Protein AF-A0A7S1G380-F1 (afdb_monomer)

Radius of gyration: 28.25 Å; Cα contacts (8 Å, |Δi|>4): 128; chains: 1; bounding box: 62×79×68 Å

Mean predicted aligned error: 15.54 Å

Solvent-accessible surface area (backbone atoms only — not comparable to full-atom values): 14875 Å² total; per-residue (Å²): 129,72,79,66,62,80,79,53,88,76,78,79,84,74,85,84,77,91,73,95,75,65,84,70,55,58,59,52,52,50,50,53,51,50,52,48,50,52,49,52,51,52,50,54,50,50,52,49,50,54,49,50,53,48,51,54,49,58,62,49,59,55,96,69,28,88,84,33,71,69,54,34,54,53,46,51,50,50,51,54,48,52,53,54,48,32,39,75,70,48,36,22,42,98,88,68,46,60,29,76,62,32,49,58,36,50,71,74,42,83,86,49,76,43,37,61,53,51,37,50,38,61,75,69,41,48,60,59,48,48,48,58,72,39,34,79,84,68,47,91,53,71,90,69,66,41,74,70,51,53,51,51,35,49,50,53,32,52,50,46,52,47,38,39,50,60,72,55,48,91,72,77,84,68,56,70,72,58,46,55,33,45,77,67,72,64,59,89,61,100,64,87,83,84,57,75,76,65,37,36,72,68,50,49,49,52,50,54,50,51,52,51,50,53,52,52,51,50,52,52,48,53,40,54,50,47,51,61,51,43,61,77,55,53,92,51,84,52,69,66,45,57,53,42,54,55,53,49,72,76,72,111

InterPro domains:
  IPR052431 SKI2 subfamily ATP-dependent RNA helicases [PTHR44533] (43-226)
  IPR059032 DDX60-like, winged helix domain [PF26076] (48-105)

pLDDT: mean 72.54, std 17.01, range [26.88, 92.69]

Foldseek 3Di:
DVVVPVPDPDDDDDDDDDDDDDDVVVVVVVVVVVVVVVVVVVVVVVVVVVVVVVVLVVLCPDPPNVVPVVVSVVSVLVVVLVVVLCCVLQCAPPVGDGDDVNVVLCVVDVPFPLSSLVSLCVVVCVLVVLDVVLDLVVPPDVVPPDPVSNVVSVVSSVQLVVLQVQVRPPDDDDDPVQVVCVVVVNRPDPDDDRDPVSNDPVSSVSSVVSVVVSVLSSLLSVLVVCLVVLVVVPVPNDPSNVVSVVVVVVSD

Secondary structure (DSSP, 8-state):
--TTTTTS--------------TTHHHHHHHHHHHHHHHHHHHHHHHHHHHHHHHHHHHH-STTGGG-HHHHHHHHHHHHHHHHHHHHTTSB-TTSPBPHHHHHHHHH-TT-THHHHHHHHHHHTHHHHHHHHTSGGG-S-GGG--HHHHHHHHHHHHHHHHHHHHHHSS--PPPHHHHHHHHTT---SS-----GGGG-HHHHHHHHHHHHHHHHHHHHHHHHHHHHHHHHTTTS--HHHHHHHHHHHHH-

Sequence (252 aa):
RLALRYAYGVSEEVEEKEADFSGTTAAAISNTAAQARERAAKEAAADREAVLAGAQRLLRLPFLVVQQPAAAEQQALHFRFSMEYLVRTGMLARDGSACDPAGLVAHLCYTESAVFALAALLRSGVLEDIVKTHSEDQVADKSKLTKQVKERITAARDQALLSVFCNLFERLPLHPRQAAQARRGQFRTSKVVLTADEMGVSALRELQRHNSRAVALFSRYLLAYVLAHSGEAAEGESEGARNARALLAQHS

Structure (mmCIF, N/CA/C/O backbone):
data_AF-A0A7S1G380-F1
#
_entry.id   AF-A0A7S1G380-F1
#
loop_
_atom_site.group_PDB
_atom_site.id
_atom_site.type_symbol
_atom_site.label_atom_id
_atom_site.label_alt_id
_atom_site.label_comp_id
_atom_site.label_asym_id
_atom_site.label_entity_id
_atom_site.label_seq_id
_atom_site.pdbx_PDB_ins_code
_atom_site.Cartn_x
_atom_site.Cartn_y
_atom_site.Cartn_z
_atom_site.occupancy
_atom_site.B_iso_or_equiv
_atom_site.auth_seq_id
_atom_site.auth_comp_id
_atom_site.auth_asym_id
_atom_site.auth_atom_id
_atom_site.pdbx_PDB_model_num
ATOM 1 N N . ARG A 1 1 ? 15.583 30.438 -4.316 1.00 32.31 1 ARG A N 1
ATOM 2 C CA . ARG A 1 1 ? 14.546 31.447 -4.658 1.00 32.31 1 ARG A CA 1
ATOM 3 C C . ARG A 1 1 ? 14.037 31.369 -6.109 1.00 32.31 1 ARG A C 1
ATOM 5 O O . ARG A 1 1 ? 12.970 31.909 -6.342 1.00 32.31 1 ARG A O 1
ATOM 12 N N . LEU A 1 2 ? 14.692 30.660 -7.046 1.00 29.64 2 LEU A N 1
ATOM 13 C CA . LEU A 1 2 ? 14.131 30.413 -8.392 1.00 29.64 2 LEU A CA 1
ATOM 14 C C . LEU A 1 2 ? 13.172 29.205 -8.477 1.00 29.64 2 LEU A C 1
ATOM 16 O O . LEU A 1 2 ? 12.229 29.242 -9.253 1.00 29.64 2 LEU A O 1
ATOM 20 N N . ALA A 1 3 ? 13.354 28.173 -7.646 1.00 26.88 3 ALA A N 1
ATOM 21 C CA . ALA A 1 3 ? 12.549 26.944 -7.723 1.00 26.88 3 ALA A CA 1
ATOM 22 C C . ALA A 1 3 ? 11.078 27.100 -7.273 1.00 26.88 3 ALA A C 1
ATOM 24 O O . ALA A 1 3 ? 10.238 26.292 -7.645 1.00 26.88 3 ALA A O 1
ATOM 25 N N . LEU A 1 4 ? 10.746 28.149 -6.510 1.00 28.95 4 LEU A N 1
ATOM 26 C CA . LEU A 1 4 ? 9.375 28.398 -6.035 1.00 28.95 4 LEU A CA 1
ATOM 27 C C . LEU A 1 4 ? 8.495 29.150 -7.049 1.00 28.95 4 LEU A C 1
ATOM 29 O O . LEU A 1 4 ? 7.280 29.145 -6.894 1.00 28.95 4 LEU A O 1
ATOM 33 N N . ARG A 1 5 ? 9.073 29.761 -8.097 1.00 32.00 5 ARG A N 1
ATOM 34 C CA . ARG A 1 5 ? 8.306 30.500 -9.121 1.00 32.00 5 ARG A CA 1
ATOM 35 C C . ARG A 1 5 ? 7.598 29.600 -10.136 1.00 32.00 5 ARG A C 1
ATOM 37 O O . ARG A 1 5 ? 6.653 30.050 -10.763 1.00 32.00 5 ARG A O 1
ATOM 44 N N . TYR A 1 6 ? 8.036 28.352 -10.292 1.00 34.50 6 TYR A N 1
ATOM 45 C CA . TYR A 1 6 ? 7.474 27.435 -11.290 1.00 34.50 6 TYR A CA 1
ATOM 46 C C . TYR A 1 6 ? 6.287 26.607 -10.771 1.00 34.50 6 TYR A C 1
ATOM 48 O O . TYR A 1 6 ? 5.524 26.079 -11.571 1.00 34.50 6 TYR A O 1
ATOM 56 N N . ALA A 1 7 ? 6.124 26.486 -9.448 1.00 32.91 7 ALA A N 1
ATOM 57 C CA . ALA A 1 7 ? 5.138 25.586 -8.842 1.00 32.91 7 ALA A CA 1
ATOM 58 C C . ALA A 1 7 ? 3.767 26.235 -8.577 1.00 32.91 7 ALA A C 1
ATOM 60 O O . ALA A 1 7 ? 2.771 25.529 -8.473 1.00 32.91 7 ALA A O 1
ATOM 61 N N . TYR A 1 8 ? 3.701 27.564 -8.484 1.00 31.59 8 TYR A N 1
ATOM 62 C CA . TYR A 1 8 ? 2.458 28.295 -8.249 1.00 31.59 8 TYR A CA 1
ATOM 63 C C . TYR A 1 8 ? 2.367 29.418 -9.275 1.00 31.59 8 TYR A C 1
ATOM 65 O O . TYR A 1 8 ? 3.089 30.407 -9.169 1.00 31.59 8 TYR A O 1
ATOM 73 N N . GLY A 1 9 ? 1.519 29.234 -10.290 1.00 38.19 9 GLY A N 1
ATOM 74 C CA . GLY A 1 9 ? 1.245 30.217 -11.338 1.00 38.19 9 GLY A CA 1
ATOM 75 C C . GLY A 1 9 ? 0.580 31.473 -10.778 1.00 38.19 9 GLY A C 1
ATOM 76 O O . GLY A 1 9 ? -0.624 31.661 -10.922 1.00 38.19 9 GLY A O 1
ATOM 77 N N . VAL A 1 10 ? 1.365 32.326 -10.126 1.00 31.52 10 VAL A N 1
ATOM 78 C CA . VAL A 1 10 ? 0.941 33.659 -9.705 1.00 31.52 10 VAL A CA 1
ATOM 79 C C . VAL A 1 10 ? 0.970 34.541 -10.945 1.00 31.52 10 VAL A C 1
ATOM 81 O O . VAL A 1 10 ? 2.030 34.925 -11.435 1.00 31.52 10 VAL A O 1
ATOM 84 N N . SER A 1 11 ? -0.220 34.789 -11.478 1.00 36.59 11 SER A N 1
ATOM 85 C CA . SER A 1 11 ? -0.462 35.814 -12.485 1.00 36.59 11 SER A CA 1
ATOM 86 C C . SER A 1 11 ? -0.430 37.157 -11.758 1.00 36.59 11 SER A C 1
ATOM 88 O O . SER A 1 11 ? -1.301 37.412 -10.931 1.00 36.59 11 SER A O 1
ATOM 90 N N . GLU A 1 12 ? 0.595 37.978 -11.986 1.00 34.44 12 GLU A N 1
ATOM 91 C CA . GLU A 1 12 ? 0.532 39.388 -11.593 1.00 34.44 12 GLU A CA 1
ATOM 92 C C . GLU A 1 12 ? -0.470 40.082 -12.521 1.00 34.44 12 GLU A C 1
ATOM 94 O O . GLU A 1 12 ? -0.304 40.091 -13.742 1.00 34.44 12 GLU A O 1
ATOM 99 N N . GLU A 1 13 ? -1.538 40.609 -11.924 1.00 35.25 13 GLU A N 1
ATOM 100 C CA . GLU A 1 13 ? -2.473 41.530 -12.558 1.00 35.25 13 GLU A CA 1
ATOM 101 C C . GLU A 1 13 ? -1.694 42.762 -13.035 1.00 35.25 13 GLU A C 1
ATOM 103 O O . GLU A 1 13 ? -1.114 43.502 -12.239 1.00 35.25 13 GLU A O 1
ATOM 108 N N . VAL A 1 14 ? -1.647 42.961 -14.351 1.00 33.41 14 VAL A N 1
ATOM 109 C CA . VAL A 1 14 ? -1.117 44.181 -14.958 1.00 33.41 14 VAL A CA 1
ATOM 110 C C . VAL A 1 14 ? -2.282 45.153 -15.098 1.00 33.41 14 VAL A C 1
ATOM 112 O O . VAL A 1 14 ? -3.221 44.889 -15.843 1.00 33.41 14 VAL A O 1
ATOM 115 N N . GLU A 1 15 ? -2.209 46.261 -14.360 1.00 33.53 15 GLU A N 1
ATOM 116 C CA . GLU A 1 15 ? -3.081 47.432 -14.487 1.00 33.53 15 GLU A CA 1
ATOM 117 C C . GLU A 1 15 ? -3.187 47.877 -15.958 1.00 33.53 15 GLU A C 1
ATOM 119 O O . GLU A 1 15 ? -2.214 48.344 -16.560 1.00 33.53 15 GLU A O 1
ATOM 124 N N . GLU A 1 16 ? -4.384 47.756 -16.535 1.00 34.50 16 GLU A N 1
ATOM 125 C CA . GLU A 1 16 ? -4.731 48.360 -17.819 1.00 34.50 16 GLU A CA 1
ATOM 126 C C . GLU A 1 16 ? -4.860 49.880 -17.648 1.00 34.50 16 GLU A C 1
ATOM 128 O O . GLU A 1 16 ? -5.802 50.385 -17.039 1.00 34.50 16 GLU A O 1
ATOM 133 N N . LYS A 1 17 ? -3.915 50.630 -18.222 1.00 33.66 17 LYS A N 1
ATOM 134 C CA . LYS A 1 17 ? -4.160 52.018 -18.623 1.00 33.66 17 LYS A CA 1
ATOM 135 C C . LYS A 1 17 ? -4.525 52.034 -20.099 1.00 33.66 17 LYS A C 1
ATOM 137 O O . LYS A 1 17 ? -3.679 51.767 -20.951 1.00 33.66 17 LYS A O 1
ATOM 142 N N . GLU A 1 18 ? -5.787 52.360 -20.366 1.00 41.47 18 GLU A N 1
ATOM 143 C CA . GLU A 1 18 ? -6.311 52.662 -21.695 1.00 41.47 18 GLU A CA 1
ATOM 144 C C . GLU A 1 18 ? -5.481 53.769 -22.357 1.00 41.47 18 GLU A C 1
ATOM 146 O O . GLU A 1 18 ? -5.320 54.868 -21.820 1.00 41.47 18 GLU A O 1
ATOM 151 N N . ALA A 1 19 ? -4.959 53.473 -23.544 1.00 36.03 19 ALA A N 1
ATOM 152 C CA . ALA A 1 19 ? -4.467 54.470 -24.478 1.00 36.03 19 ALA A CA 1
ATOM 153 C C . ALA A 1 19 ? -4.981 54.111 -25.876 1.00 36.03 19 ALA A C 1
ATOM 155 O O . ALA A 1 19 ? -4.543 53.137 -26.491 1.00 36.03 19 ALA A O 1
ATOM 156 N N . ASP A 1 20 ? -5.930 54.918 -26.344 1.00 46.81 20 ASP A N 1
ATOM 157 C CA . ASP A 1 20 ? -6.480 54.931 -27.696 1.00 46.81 20 ASP A CA 1
ATOM 158 C C . ASP A 1 20 ? -5.371 54.991 -28.752 1.00 46.81 20 ASP A C 1
ATOM 160 O O . ASP A 1 20 ? -4.728 56.030 -28.881 1.00 46.81 20 ASP A O 1
ATOM 164 N N . PHE A 1 21 ? -5.162 53.942 -29.560 1.00 39.19 21 PHE A N 1
ATOM 165 C CA . PHE A 1 21 ? -4.399 54.076 -30.809 1.00 39.19 21 PHE A CA 1
ATOM 166 C C . PHE A 1 21 ? -4.812 53.076 -31.909 1.00 39.19 21 PHE A C 1
ATOM 168 O O . PHE A 1 21 ? -4.911 51.869 -31.708 1.00 39.19 21 PHE A O 1
ATOM 175 N N . SER A 1 22 ? -5.040 53.665 -33.086 1.00 44.38 22 SER A N 1
ATOM 176 C CA . SER A 1 22 ? -5.418 53.163 -34.417 1.00 44.38 22 SER A CA 1
ATOM 177 C C . SER A 1 22 ? -5.149 51.690 -34.797 1.00 44.38 22 SER A C 1
ATOM 179 O O . SER A 1 22 ? -4.080 51.126 -34.591 1.00 44.38 22 SER A O 1
ATOM 181 N N . GLY A 1 23 ? -6.112 51.093 -35.513 1.00 49.81 23 GLY A N 1
ATOM 182 C CA . GLY A 1 23 ? -6.195 49.669 -35.887 1.00 49.81 23 GLY A CA 1
ATOM 183 C C . GLY A 1 23 ? -5.082 49.0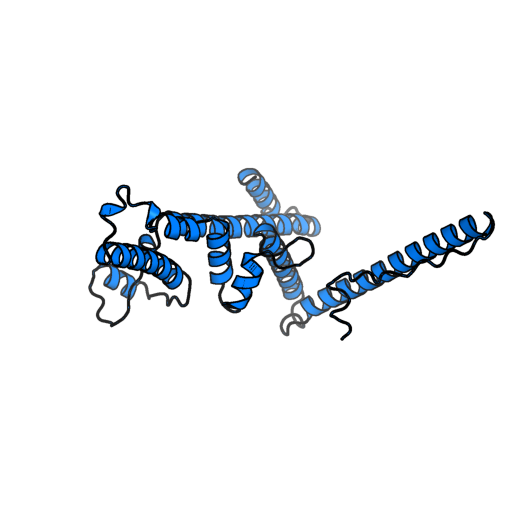49 -36.751 1.00 49.81 23 GLY A C 1
ATOM 184 O O . GLY A 1 23 ? -5.204 47.885 -37.125 1.00 49.81 23 GLY A O 1
ATOM 185 N N . THR A 1 24 ? -3.985 49.749 -37.046 1.00 48.91 24 THR A N 1
ATOM 186 C CA . THR A 1 24 ? -2.823 49.189 -37.767 1.00 48.91 24 THR A CA 1
ATOM 187 C C . THR A 1 24 ? -1.761 48.632 -36.807 1.00 48.91 24 THR A C 1
ATOM 189 O O . THR A 1 24 ? -1.030 47.706 -37.156 1.00 48.91 24 THR A O 1
ATOM 192 N N . THR A 1 25 ? -1.699 49.133 -35.568 1.00 50.72 25 THR A N 1
ATOM 193 C CA . THR A 1 25 ? -0.784 48.637 -34.521 1.00 50.72 25 THR A CA 1
ATOM 194 C C . THR A 1 25 ? -1.288 47.347 -33.877 1.00 50.72 25 THR A C 1
ATOM 196 O O . THR A 1 25 ? -0.477 46.494 -33.530 1.00 50.72 25 THR A O 1
ATOM 199 N N . ALA A 1 26 ? -2.605 47.134 -33.806 1.00 48.16 26 ALA A N 1
ATOM 200 C CA . ALA A 1 26 ? -3.202 45.922 -33.237 1.00 48.16 26 ALA A CA 1
ATOM 201 C C . ALA A 1 26 ? -2.797 44.634 -33.988 1.00 48.16 26 ALA A C 1
ATOM 203 O O . ALA A 1 26 ? -2.481 43.619 -33.365 1.00 48.16 26 ALA A O 1
ATOM 204 N N . ALA A 1 27 ? -2.732 44.674 -35.325 1.00 50.00 27 ALA A N 1
ATOM 205 C CA . ALA A 1 27 ? -2.312 43.530 -36.142 1.00 50.00 27 ALA A CA 1
ATOM 206 C C . ALA A 1 27 ? -0.803 43.244 -36.026 1.00 50.00 27 ALA A C 1
ATOM 208 O O . ALA A 1 27 ? -0.393 42.083 -35.979 1.00 50.00 27 ALA A O 1
ATOM 209 N N . ALA A 1 28 ? 0.020 44.294 -35.928 1.00 49.47 28 ALA A N 1
ATOM 210 C CA . ALA A 1 28 ? 1.454 44.160 -35.699 1.00 49.47 28 ALA A CA 1
ATOM 211 C C . ALA A 1 28 ? 1.734 43.577 -34.306 1.00 49.47 28 ALA A C 1
ATOM 213 O O . ALA A 1 28 ? 2.442 42.584 -34.209 1.00 49.47 28 ALA A O 1
ATOM 214 N N . ILE A 1 29 ? 1.102 44.108 -33.253 1.00 54.69 29 ILE A N 1
ATOM 215 C CA . ILE A 1 29 ? 1.226 43.622 -31.868 1.00 54.69 29 ILE A CA 1
ATOM 216 C C . ILE A 1 29 ? 0.754 42.164 -31.744 1.00 54.69 29 ILE A C 1
ATOM 218 O O . ILE A 1 29 ? 1.413 41.364 -31.082 1.00 54.69 29 ILE A O 1
ATOM 222 N N . SER A 1 30 ? -0.329 41.787 -32.433 1.00 58.03 30 SER A N 1
ATOM 223 C CA . SER A 1 30 ? -0.820 40.402 -32.485 1.00 58.03 30 SER A CA 1
ATOM 224 C C . SER A 1 30 ? 0.198 39.442 -33.120 1.00 58.03 30 SER A C 1
ATOM 226 O O . SER A 1 30 ? 0.471 38.372 -32.571 1.00 58.03 30 SER A O 1
ATOM 228 N N . ASN A 1 31 ? 0.842 39.846 -34.222 1.00 61.75 31 ASN A N 1
ATOM 229 C CA . ASN A 1 31 ? 1.882 39.045 -34.875 1.00 61.75 31 ASN A CA 1
ATOM 230 C C . ASN A 1 31 ? 3.157 38.929 -34.028 1.00 61.75 31 ASN A C 1
ATOM 232 O O . ASN A 1 31 ? 3.731 37.843 -33.932 1.00 61.75 31 ASN A O 1
ATOM 236 N N . THR A 1 32 ? 3.587 40.005 -33.364 1.00 63.66 32 THR A N 1
ATOM 237 C CA . THR A 1 32 ? 4.752 39.961 -32.467 1.00 63.66 32 THR A CA 1
ATOM 238 C C . THR A 1 32 ? 4.471 39.107 -31.231 1.00 63.66 32 THR A C 1
ATOM 240 O O . THR A 1 32 ? 5.339 38.355 -30.795 1.00 63.66 32 THR A O 1
ATOM 243 N N . ALA A 1 33 ? 3.246 39.153 -30.696 1.00 55.59 33 ALA A N 1
ATOM 244 C CA . ALA A 1 33 ? 2.813 38.299 -29.594 1.00 55.59 33 ALA A CA 1
ATOM 245 C C . ALA A 1 33 ? 2.731 36.818 -30.005 1.00 55.59 33 ALA A C 1
ATOM 247 O O . ALA A 1 33 ? 3.124 35.944 -29.231 1.00 55.59 33 ALA A O 1
ATOM 248 N N . ALA A 1 34 ? 2.280 36.520 -31.227 1.00 60.25 34 ALA A N 1
ATOM 249 C CA . ALA A 1 34 ? 2.274 35.164 -31.774 1.00 60.25 34 ALA A CA 1
ATOM 250 C C . ALA A 1 34 ? 3.700 34.614 -31.958 1.00 60.25 34 ALA A C 1
ATOM 252 O O . ALA A 1 34 ? 3.990 33.500 -31.523 1.00 60.25 34 ALA A O 1
ATOM 253 N N . GLN A 1 35 ? 4.617 35.420 -32.501 1.00 65.94 35 GLN A N 1
ATOM 254 C CA . GLN A 1 35 ? 6.030 35.052 -32.656 1.00 65.94 35 GLN A CA 1
ATOM 255 C C . GLN A 1 35 ? 6.761 34.918 -31.311 1.00 65.94 35 GLN A C 1
ATOM 257 O O . GLN A 1 35 ? 7.609 34.038 -31.156 1.00 65.94 35 GLN A O 1
ATOM 262 N N . ALA A 1 36 ? 6.426 35.746 -30.316 1.00 61.31 36 ALA A N 1
ATOM 263 C CA . ALA A 1 36 ? 6.961 35.635 -28.960 1.00 61.31 36 ALA A CA 1
ATOM 264 C C . ALA A 1 36 ? 6.467 34.363 -28.253 1.00 61.31 36 ALA A C 1
ATOM 266 O O . ALA A 1 36 ? 7.264 33.673 -27.622 1.00 61.31 36 ALA A O 1
ATOM 267 N N . ARG A 1 37 ? 5.187 33.996 -28.417 1.00 64.50 37 ARG A N 1
ATOM 268 C CA . ARG A 1 37 ? 4.636 32.722 -27.921 1.00 64.50 37 ARG A CA 1
ATOM 269 C C . ARG A 1 37 ? 5.282 31.517 -28.600 1.00 64.50 37 ARG A C 1
ATOM 271 O O . ARG A 1 37 ? 5.590 30.543 -27.924 1.00 64.50 37 ARG A O 1
ATOM 278 N N . GLU A 1 38 ? 5.536 31.586 -29.906 1.00 67.81 38 GLU A N 1
ATOM 279 C CA . GLU A 1 38 ? 6.214 30.515 -30.643 1.00 67.81 38 GLU A CA 1
ATOM 280 C C . GLU A 1 38 ? 7.682 30.357 -30.211 1.00 67.81 38 GLU A C 1
ATOM 282 O O . GLU A 1 38 ? 8.163 29.236 -30.046 1.00 67.81 38 GLU A O 1
ATOM 287 N N . ARG A 1 39 ? 8.395 31.466 -29.969 1.00 64.25 39 ARG A N 1
ATOM 288 C CA . ARG A 1 39 ? 9.760 31.437 -29.418 1.00 64.25 39 ARG A CA 1
ATOM 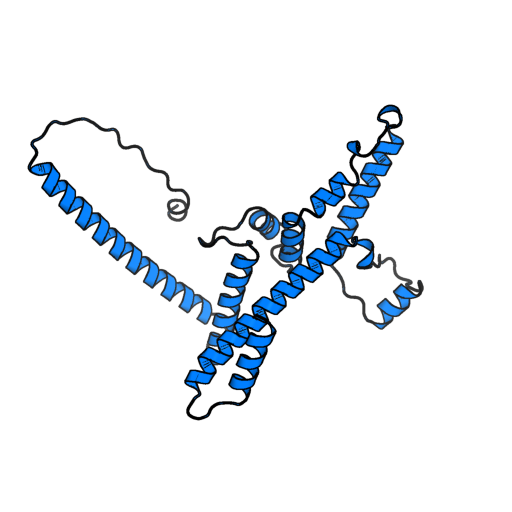289 C C . ARG A 1 39 ? 9.792 30.897 -27.993 1.00 64.25 39 ARG A C 1
ATOM 291 O O . ARG A 1 39 ? 10.575 29.992 -27.735 1.00 64.25 39 ARG A O 1
ATOM 298 N N . ALA A 1 40 ? 8.904 31.366 -27.119 1.00 65.19 40 ALA A N 1
ATOM 299 C CA . ALA A 1 40 ? 8.788 30.860 -25.753 1.00 65.19 40 ALA A CA 1
ATOM 300 C C . ALA A 1 40 ? 8.424 29.364 -25.723 1.00 65.19 40 ALA A C 1
ATOM 302 O O . ALA A 1 40 ? 8.951 28.617 -24.906 1.00 65.19 40 ALA A O 1
ATOM 303 N N . ALA A 1 41 ? 7.579 28.894 -26.649 1.00 66.31 41 ALA A N 1
ATOM 304 C CA . ALA A 1 41 ? 7.258 27.475 -26.786 1.00 66.31 41 ALA A CA 1
ATOM 305 C C . ALA A 1 41 ? 8.459 26.639 -27.267 1.00 66.31 41 ALA A C 1
ATOM 307 O O . ALA A 1 41 ? 8.657 25.527 -26.780 1.00 66.31 41 ALA A O 1
ATOM 308 N N . LYS A 1 42 ? 9.279 27.164 -28.190 1.00 66.81 42 LYS A N 1
ATOM 309 C CA . LYS A 1 42 ? 10.521 26.510 -28.647 1.00 66.81 42 LYS A CA 1
ATOM 310 C C . LYS A 1 42 ? 11.593 26.477 -27.557 1.00 66.81 42 LYS A C 1
ATOM 312 O O . LYS A 1 42 ? 12.263 25.463 -27.406 1.00 66.81 42 LYS A O 1
ATOM 317 N N . GLU A 1 43 ? 11.722 27.548 -26.784 1.00 69.00 43 GLU A N 1
ATOM 318 C CA . GLU A 1 43 ? 12.663 27.648 -25.664 1.00 69.00 43 GLU A CA 1
ATOM 319 C C . GLU A 1 43 ? 12.255 26.708 -24.518 1.00 69.00 43 GLU A C 1
ATOM 321 O O . GLU A 1 43 ? 13.062 25.898 -24.072 1.00 69.00 43 GLU A O 1
ATOM 326 N N . ALA A 1 44 ? 10.966 26.664 -24.165 1.00 68.06 44 ALA A N 1
ATOM 327 C CA . ALA A 1 44 ? 10.428 25.687 -23.216 1.00 68.06 44 ALA A CA 1
ATOM 328 C C . ALA A 1 44 ? 10.569 24.229 -23.702 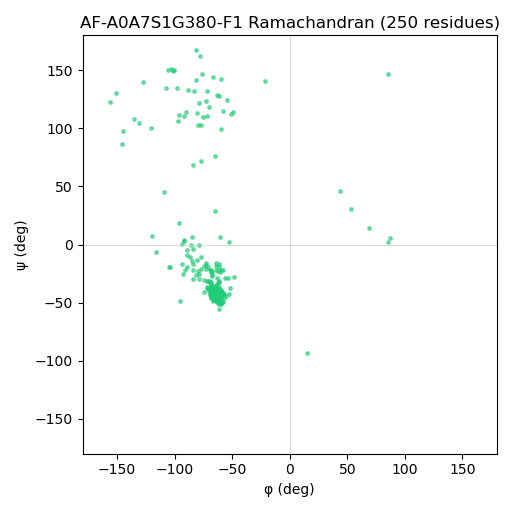1.00 68.06 44 ALA A C 1
ATOM 330 O O . ALA A 1 44 ? 10.749 23.314 -22.894 1.00 68.06 44 ALA A O 1
ATOM 331 N N . ALA A 1 45 ? 10.491 23.983 -25.015 1.00 69.81 45 ALA A N 1
ATOM 332 C CA . ALA A 1 45 ? 10.732 22.661 -25.593 1.00 69.81 45 ALA A CA 1
ATOM 333 C C . ALA A 1 45 ? 12.214 22.252 -25.511 1.00 69.81 45 ALA A C 1
ATOM 335 O O . ALA A 1 45 ? 12.500 21.104 -25.168 1.00 69.81 45 ALA A O 1
ATOM 336 N N . ALA A 1 46 ? 13.140 23.183 -25.756 1.00 71.62 46 ALA A N 1
ATOM 337 C CA . ALA A 1 46 ? 14.578 22.961 -25.609 1.00 71.62 46 ALA A CA 1
ATOM 338 C C . ALA A 1 46 ? 14.973 22.721 -24.140 1.00 71.62 46 ALA A C 1
ATOM 340 O O . ALA A 1 46 ? 15.716 21.784 -23.844 1.00 71.62 46 ALA A O 1
ATOM 341 N N . ASP A 1 47 ? 14.401 23.489 -23.209 1.00 78.00 47 ASP A N 1
ATOM 342 C CA . ASP A 1 47 ? 14.576 23.277 -21.769 1.00 78.00 47 ASP A CA 1
ATOM 343 C C . ASP A 1 47 ? 14.053 21.903 -21.341 1.00 78.00 47 ASP A C 1
ATOM 345 O O . ASP A 1 47 ? 14.708 21.181 -20.587 1.00 78.00 47 ASP A O 1
ATOM 349 N N . ARG A 1 48 ? 12.897 21.484 -21.869 1.00 74.81 48 ARG A N 1
ATOM 350 C CA . ARG A 1 48 ? 12.344 20.149 -21.618 1.00 74.81 48 ARG A CA 1
ATOM 351 C C . ARG A 1 48 ? 13.275 19.045 -22.116 1.00 74.81 48 ARG A C 1
ATOM 353 O O . ARG A 1 48 ? 13.460 18.054 -21.412 1.00 74.81 48 ARG A O 1
ATOM 360 N N . GLU A 1 49 ? 13.857 19.195 -23.301 1.00 76.38 49 GLU A N 1
ATOM 361 C CA . GLU A 1 49 ? 14.812 18.231 -23.853 1.00 76.38 49 GLU A CA 1
ATOM 362 C C . GLU A 1 49 ? 16.093 18.155 -23.008 1.00 76.38 49 GLU A C 1
ATOM 364 O O . GLU A 1 49 ? 16.543 17.060 -22.662 1.00 76.38 49 GLU A O 1
ATOM 369 N N . ALA A 1 50 ? 16.623 19.302 -22.573 1.00 77.19 50 ALA A N 1
ATOM 370 C CA . ALA A 1 50 ? 17.776 19.371 -21.678 1.00 77.19 50 ALA A CA 1
ATOM 371 C C . ALA A 1 50 ? 17.497 18.717 -20.311 1.00 77.19 50 ALA A C 1
ATOM 373 O O . ALA A 1 50 ? 18.336 17.976 -19.791 1.00 77.19 50 ALA A O 1
ATOM 374 N N . VAL A 1 51 ? 16.302 18.928 -19.748 1.00 76.69 51 VAL A N 1
ATOM 375 C CA . VAL A 1 51 ? 15.858 18.291 -18.497 1.00 76.69 51 VAL A CA 1
ATOM 376 C C . VAL A 1 51 ? 15.718 16.778 -18.666 1.00 76.69 51 VAL A C 1
ATOM 378 O O . VAL A 1 51 ? 16.182 16.026 -17.808 1.00 76.69 51 VAL A O 1
ATOM 381 N N . LEU A 1 52 ? 15.141 16.308 -19.776 1.00 74.56 52 LEU A N 1
ATOM 382 C CA . LEU A 1 52 ? 15.034 14.877 -20.076 1.00 74.56 52 LEU A CA 1
ATOM 383 C C . LEU A 1 52 ? 16.417 14.229 -20.227 1.00 74.56 52 LEU A C 1
ATOM 385 O O . LEU A 1 52 ? 16.661 13.171 -19.644 1.00 74.56 52 LEU A O 1
ATOM 389 N N . ALA A 1 53 ? 17.341 14.880 -20.937 1.00 74.56 53 ALA A N 1
ATOM 390 C CA . ALA A 1 53 ? 18.719 14.415 -21.080 1.00 74.56 53 ALA A CA 1
ATOM 391 C C . ALA A 1 53 ? 19.464 14.393 -19.731 1.00 74.56 53 ALA A C 1
ATOM 393 O O . ALA A 1 53 ? 20.200 13.447 -19.433 1.00 74.56 53 ALA A O 1
ATOM 394 N N . GLY A 1 54 ? 19.247 15.403 -18.883 1.00 75.94 54 GLY A N 1
ATOM 395 C CA . GLY A 1 54 ? 19.776 15.461 -17.520 1.00 75.94 54 GLY A CA 1
ATOM 396 C C . GLY A 1 54 ? 19.244 14.333 -16.634 1.00 75.94 54 GLY A C 1
ATOM 397 O O . GLY A 1 54 ? 20.025 13.637 -15.985 1.00 75.94 54 GLY A O 1
ATOM 398 N N . ALA A 1 55 ? 17.933 14.085 -16.661 1.00 71.12 55 ALA A N 1
ATOM 399 C CA . ALA A 1 55 ? 17.296 12.996 -15.924 1.00 71.12 55 ALA A CA 1
ATOM 400 C C . ALA A 1 55 ? 17.803 11.618 -16.381 1.00 71.12 55 ALA A C 1
ATOM 402 O O . ALA A 1 55 ? 18.147 10.778 -15.552 1.00 71.12 55 ALA A O 1
ATOM 403 N N . GLN A 1 56 ? 17.934 11.392 -17.692 1.00 68.12 56 GLN A N 1
ATOM 404 C CA . GLN A 1 56 ? 18.514 10.158 -18.233 1.00 68.12 56 GLN A CA 1
ATOM 405 C C . GLN A 1 56 ? 19.964 9.954 -17.784 1.00 68.12 56 GLN A C 1
ATOM 407 O O . GLN A 1 56 ? 20.354 8.835 -17.455 1.00 68.12 56 GLN A O 1
ATOM 412 N N . ARG A 1 57 ? 20.767 11.023 -17.735 1.00 69.56 57 ARG A N 1
ATOM 413 C CA . ARG A 1 57 ? 22.134 10.960 -17.199 1.00 69.56 57 ARG A CA 1
ATOM 414 C C . ARG A 1 57 ? 22.140 10.604 -15.714 1.00 69.56 57 ARG A C 1
ATOM 416 O O . ARG A 1 57 ? 22.900 9.724 -15.332 1.00 69.56 57 ARG A O 1
ATOM 423 N N . LEU A 1 58 ? 21.267 11.205 -14.902 1.00 70.06 58 LEU A N 1
ATOM 424 C CA . LEU A 1 58 ? 21.118 10.864 -13.478 1.00 70.06 58 LEU A CA 1
ATOM 425 C C . LEU A 1 58 ? 20.756 9.390 -13.263 1.00 70.06 58 LEU A C 1
ATOM 427 O O . LEU A 1 58 ? 21.325 8.743 -12.388 1.00 70.06 58 LEU A O 1
ATOM 431 N N . LEU A 1 59 ? 19.873 8.831 -14.093 1.00 65.75 59 LEU A N 1
ATOM 432 C CA . LEU A 1 59 ? 19.505 7.413 -14.021 1.00 65.75 59 LEU A CA 1
ATOM 433 C C . LEU A 1 59 ? 20.651 6.466 -14.416 1.00 65.75 59 LEU A C 1
ATOM 435 O O . LEU A 1 59 ? 20.662 5.320 -13.980 1.00 65.75 59 LEU A O 1
ATOM 439 N N . ARG A 1 60 ? 21.625 6.938 -15.204 1.00 63.91 60 ARG A N 1
ATOM 440 C CA . ARG A 1 60 ? 22.836 6.188 -15.593 1.00 63.91 60 ARG A CA 1
ATOM 441 C C . ARG A 1 60 ? 24.000 6.360 -14.614 1.00 63.91 60 ARG A C 1
ATOM 443 O O . ARG A 1 60 ? 25.002 5.668 -14.753 1.00 63.91 60 ARG A O 1
ATOM 450 N N . LEU A 1 61 ? 23.882 7.274 -13.649 1.00 66.06 61 LEU A N 1
ATOM 451 C CA . LEU A 1 61 ? 24.958 7.665 -12.739 1.00 66.06 61 LEU A CA 1
ATOM 452 C C . LEU A 1 61 ? 25.115 6.867 -11.430 1.00 66.06 61 LEU A C 1
ATOM 454 O O . LEU A 1 61 ? 26.088 7.165 -10.732 1.00 66.06 61 LEU A O 1
ATOM 458 N N . PRO A 1 62 ? 24.281 5.887 -11.016 1.00 61.19 62 PRO A N 1
ATOM 459 C CA . PRO A 1 62 ? 24.643 5.158 -9.810 1.00 61.19 62 PRO A CA 1
ATOM 460 C C . PRO A 1 62 ? 25.909 4.348 -10.067 1.00 61.19 62 PRO A C 1
ATOM 462 O O . PRO A 1 62 ? 26.115 3.792 -11.147 1.00 61.19 62 PRO A O 1
ATOM 465 N N . PHE A 1 63 ? 26.733 4.275 -9.024 1.00 52.56 63 PHE A N 1
ATOM 466 C CA . PHE A 1 63 ? 28.086 3.713 -8.959 1.00 52.56 63 PHE A CA 1
ATOM 467 C C . PHE A 1 63 ? 28.261 2.264 -9.479 1.00 52.56 63 PHE A C 1
ATOM 469 O O . PHE A 1 63 ? 29.365 1.733 -9.439 1.00 52.56 63 PHE A O 1
ATOM 476 N N . LEU A 1 64 ? 27.201 1.625 -9.986 1.00 52.00 64 LEU A N 1
ATOM 477 C CA . LEU A 1 64 ? 27.163 0.260 -10.518 1.00 52.00 64 LEU A CA 1
ATOM 478 C C . LEU A 1 64 ? 27.119 0.190 -12.058 1.00 52.00 64 LEU A C 1
ATOM 480 O O . LEU A 1 64 ? 27.451 -0.844 -12.628 1.00 52.00 64 LEU A O 1
ATOM 484 N N . VAL A 1 65 ? 26.738 1.271 -12.749 1.00 53.28 65 VAL A N 1
ATOM 485 C CA . VAL A 1 65 ? 26.502 1.249 -14.209 1.00 53.28 65 VAL A CA 1
ATOM 486 C C . VAL A 1 65 ? 27.785 1.440 -15.027 1.00 53.28 65 VAL A C 1
ATOM 488 O O . VAL A 1 65 ? 27.861 1.002 -16.173 1.00 53.28 65 VAL A O 1
ATOM 491 N N . VAL A 1 66 ? 28.829 2.025 -14.430 1.00 58.16 66 VAL A N 1
ATOM 492 C CA . VAL A 1 66 ? 30.103 2.348 -15.106 1.00 58.16 66 VAL A CA 1
ATOM 493 C C . VAL A 1 66 ? 30.788 1.110 -15.714 1.00 58.16 66 VAL A C 1
ATOM 495 O O . VAL A 1 66 ? 31.573 1.244 -16.645 1.00 58.16 66 VAL A O 1
ATOM 498 N N . GLN A 1 67 ? 30.469 -0.095 -15.232 1.00 60.66 67 GLN A N 1
ATOM 499 C CA . GLN A 1 67 ? 31.076 -1.354 -15.682 1.00 60.66 67 GLN A CA 1
ATOM 500 C C . GLN A 1 67 ? 30.079 -2.313 -16.365 1.00 60.66 67 GLN A C 1
ATOM 502 O O . GLN A 1 67 ? 30.495 -3.353 -16.868 1.00 60.66 67 GLN A O 1
ATOM 507 N N . GLN A 1 68 ? 28.773 -2.008 -16.385 1.00 67.62 68 GLN A N 1
ATOM 508 C CA . GLN A 1 68 ? 27.738 -2.924 -16.889 1.00 67.62 68 GLN A CA 1
ATOM 509 C C . GLN A 1 68 ? 26.601 -2.167 -17.605 1.00 67.62 68 GLN A C 1
ATOM 511 O O . GLN A 1 68 ? 25.664 -1.706 -16.951 1.00 67.62 68 GLN A O 1
ATOM 516 N N . PRO A 1 69 ? 26.616 -2.066 -18.950 1.00 67.56 69 PRO A N 1
ATOM 517 C CA . PRO A 1 69 ? 25.566 -1.369 -19.704 1.00 67.56 69 PRO A CA 1
ATOM 518 C C . PRO A 1 69 ? 24.176 -2.003 -19.526 1.00 67.56 69 PRO A C 1
ATOM 520 O O . PRO A 1 69 ? 23.186 -1.280 -19.442 1.00 67.56 69 PRO A O 1
ATOM 523 N N . ALA A 1 70 ? 24.103 -3.327 -19.345 1.00 69.00 70 ALA A N 1
ATOM 524 C CA . ALA A 1 70 ? 22.856 -4.034 -19.040 1.00 69.00 70 ALA A CA 1
ATOM 525 C C . ALA A 1 70 ? 22.216 -3.579 -17.710 1.00 69.00 70 ALA A C 1
ATOM 527 O O . ALA A 1 70 ? 20.992 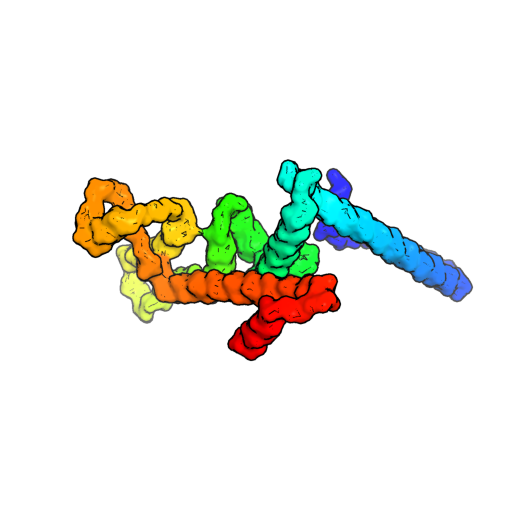-3.541 -17.590 1.00 69.00 70 ALA A O 1
ATOM 528 N N . ALA A 1 71 ? 23.022 -3.170 -16.722 1.00 69.12 71 ALA A N 1
ATOM 529 C CA . ALA A 1 71 ? 22.510 -2.644 -15.457 1.00 69.12 71 ALA A CA 1
ATOM 530 C C . ALA A 1 71 ? 21.829 -1.274 -15.642 1.00 69.12 71 ALA A C 1
ATOM 532 O O . ALA A 1 71 ? 20.847 -0.975 -14.962 1.00 69.12 71 ALA A O 1
ATOM 533 N N . ALA A 1 72 ? 22.297 -0.462 -16.602 1.00 72.25 72 ALA A N 1
ATOM 534 C CA . ALA A 1 72 ? 21.671 0.817 -16.948 1.00 72.25 72 ALA A CA 1
ATOM 535 C C . ALA A 1 72 ? 20.251 0.619 -17.492 1.00 72.25 72 ALA A C 1
ATOM 537 O O . ALA A 1 72 ? 19.321 1.331 -17.112 1.00 72.25 72 ALA A O 1
ATOM 538 N N . GLU A 1 73 ? 20.090 -0.358 -18.384 1.00 74.25 73 GLU A N 1
ATOM 539 C CA . GLU A 1 73 ? 18.809 -0.687 -19.008 1.00 74.25 73 GLU A CA 1
ATOM 540 C C . GLU A 1 73 ? 17.827 -1.259 -17.988 1.00 74.25 73 GLU A C 1
ATOM 542 O O . GLU A 1 73 ? 16.682 -0.812 -17.920 1.00 74.25 73 GLU A O 1
ATOM 547 N N . GLN A 1 74 ? 18.287 -2.166 -17.122 1.00 75.12 74 GLN A N 1
ATOM 548 C CA . GLN A 1 74 ? 17.486 -2.695 -16.016 1.00 75.12 74 GLN A CA 1
ATOM 549 C C . GLN A 1 74 ? 17.023 -1.589 -15.066 1.00 75.12 74 GLN A C 1
ATOM 551 O O . GLN A 1 74 ? 15.870 -1.571 -14.635 1.00 75.12 74 GLN A O 1
ATOM 556 N N . GLN A 1 75 ? 17.892 -0.631 -14.757 1.00 77.06 75 GLN A N 1
ATOM 557 C CA . GLN A 1 75 ? 17.526 0.475 -13.891 1.00 77.06 75 GLN A CA 1
ATOM 558 C C . GLN A 1 75 ? 16.528 1.430 -14.550 1.00 77.06 75 GLN A C 1
ATOM 560 O O . GLN A 1 75 ? 15.554 1.829 -13.908 1.00 77.06 75 GLN A O 1
ATOM 565 N N . ALA A 1 76 ? 16.731 1.779 -15.822 1.00 77.25 76 ALA A N 1
ATOM 566 C CA . ALA A 1 76 ? 15.773 2.584 -16.576 1.00 77.25 76 ALA A CA 1
ATOM 567 C C . ALA A 1 76 ? 14.405 1.885 -16.652 1.00 77.25 76 ALA A C 1
ATOM 569 O O . ALA A 1 76 ? 13.362 2.525 -16.480 1.00 77.25 76 ALA A O 1
ATOM 570 N N . LEU A 1 77 ? 14.413 0.561 -16.832 1.00 79.75 77 LEU A N 1
ATOM 571 C CA . LEU A 1 77 ? 13.219 -0.272 -16.829 1.00 79.75 77 LEU A CA 1
ATOM 572 C C . LEU A 1 77 ? 12.492 -0.209 -15.482 1.00 79.75 77 LEU A C 1
ATOM 574 O O . LEU A 1 77 ? 11.295 0.084 -15.450 1.00 79.75 77 LEU A O 1
ATOM 578 N N . HIS A 1 78 ? 13.210 -0.436 -14.380 1.00 81.44 78 HIS A N 1
ATOM 579 C CA . HIS A 1 78 ? 12.657 -0.365 -13.030 1.00 81.44 78 HIS A CA 1
ATOM 580 C C . HIS A 1 78 ? 12.124 1.025 -12.695 1.00 81.44 78 HIS A C 1
ATOM 582 O O . HIS A 1 78 ? 11.033 1.137 -12.147 1.00 81.44 78 HIS A O 1
ATOM 588 N N . PHE A 1 79 ? 12.843 2.087 -13.056 1.00 83.44 79 PHE A N 1
ATOM 589 C CA . PHE A 1 79 ? 12.401 3.455 -12.806 1.00 83.44 79 PHE A CA 1
ATOM 590 C C . PHE A 1 79 ? 11.100 3.778 -13.545 1.00 83.44 79 PHE A C 1
ATOM 592 O O . PHE A 1 79 ? 10.156 4.301 -12.951 1.00 83.44 79 PHE A O 1
ATOM 599 N N . ARG A 1 80 ? 11.014 3.420 -14.831 1.00 83.25 80 ARG A N 1
ATOM 600 C CA . ARG A 1 80 ? 9.801 3.643 -15.624 1.00 83.25 80 ARG A CA 1
ATOM 601 C C . ARG A 1 80 ? 8.622 2.825 -15.096 1.00 83.25 80 ARG A C 1
ATOM 603 O O . ARG A 1 80 ? 7.514 3.354 -15.034 1.00 83.25 80 ARG A O 1
ATOM 610 N N . PHE A 1 81 ? 8.860 1.590 -14.650 1.00 85.75 81 PHE A N 1
ATOM 611 C CA . PHE A 1 81 ? 7.848 0.818 -13.929 1.00 85.75 81 PHE A CA 1
ATOM 612 C C . PHE A 1 81 ? 7.392 1.534 -12.653 1.00 85.75 81 PHE A C 1
ATOM 614 O O . PHE A 1 81 ? 6.192 1.695 -12.460 1.00 85.75 81 PHE A O 1
ATOM 621 N N . SER A 1 82 ? 8.320 1.990 -11.808 1.00 86.56 82 SER A N 1
ATOM 622 C CA . SER A 1 82 ? 7.992 2.679 -10.557 1.00 86.56 82 SER A CA 1
ATOM 623 C C . SER A 1 82 ? 7.148 3.929 -10.805 1.00 86.56 82 SER A C 1
ATOM 625 O O . SER A 1 82 ? 6.155 4.133 -10.117 1.00 86.56 82 SER A O 1
ATOM 627 N N . MET A 1 83 ? 7.469 4.724 -11.828 1.00 85.50 83 MET A N 1
ATOM 628 C CA . MET A 1 83 ? 6.666 5.890 -12.216 1.00 85.50 83 MET A CA 1
ATOM 629 C C . MET A 1 83 ? 5.250 5.499 -12.653 1.00 85.50 83 MET A C 1
ATOM 631 O O . MET A 1 83 ? 4.272 6.046 -12.147 1.00 85.50 83 MET A O 1
ATOM 635 N N . GLU A 1 84 ? 5.125 4.523 -13.553 1.00 85.50 84 GLU A N 1
ATOM 636 C CA . GLU A 1 84 ? 3.821 4.039 -14.025 1.00 85.50 84 GLU A CA 1
ATOM 637 C C . GLU A 1 84 ? 2.992 3.451 -12.872 1.00 85.50 84 GLU A C 1
ATOM 639 O O . GLU A 1 84 ? 1.786 3.681 -12.773 1.00 85.50 84 GLU A O 1
ATOM 644 N N . TYR A 1 85 ? 3.643 2.717 -11.970 1.00 86.88 85 TYR A N 1
ATOM 645 C CA . TYR A 1 85 ? 3.034 2.171 -10.767 1.00 86.88 85 TYR A CA 1
ATOM 646 C C . TYR A 1 85 ? 2.492 3.278 -9.863 1.00 86.88 85 TYR A C 1
ATOM 648 O O . TYR A 1 85 ? 1.320 3.225 -9.482 1.00 86.88 85 TYR A O 1
ATOM 656 N N . LEU A 1 86 ? 3.296 4.301 -9.562 1.00 86.19 86 LEU A N 1
ATOM 657 C CA . LEU A 1 86 ? 2.881 5.435 -8.734 1.00 86.19 86 LEU A CA 1
ATOM 658 C C . LEU A 1 86 ? 1.710 6.196 -9.366 1.00 86.19 86 LEU A C 1
ATOM 660 O O . LEU A 1 86 ? 0.767 6.554 -8.663 1.00 86.19 86 LEU A O 1
ATOM 664 N N . VAL A 1 87 ? 1.702 6.372 -10.689 1.00 85.81 87 VAL A N 1
ATOM 665 C CA . VAL A 1 87 ? 0.586 7.025 -11.390 1.00 85.81 87 VAL A CA 1
ATOM 666 C C . VAL A 1 87 ? -0.687 6.177 -11.343 1.00 85.81 87 VAL A C 1
ATOM 668 O O . VAL A 1 87 ? -1.765 6.676 -11.021 1.00 85.81 87 VAL A O 1
ATOM 671 N N . ARG A 1 88 ? -0.599 4.869 -11.609 1.00 84.31 88 ARG A N 1
ATOM 672 C CA . ARG A 1 88 ? -1.776 3.977 -11.619 1.00 84.31 88 ARG A CA 1
ATOM 673 C C . ARG A 1 88 ? -2.354 3.708 -10.242 1.00 84.31 88 ARG A C 1
ATOM 675 O O . ARG A 1 88 ? -3.560 3.513 -10.108 1.00 84.31 88 ARG A O 1
ATOM 682 N N . THR A 1 89 ? -1.507 3.696 -9.223 1.00 80.12 89 THR A N 1
ATOM 683 C CA . THR A 1 89 ? -1.945 3.638 -7.826 1.00 80.12 89 THR A CA 1
ATOM 684 C C . THR A 1 89 ? -2.409 5.000 -7.316 1.00 80.12 89 THR A C 1
ATOM 686 O O . THR A 1 89 ? -2.836 5.090 -6.169 1.00 80.12 89 THR A O 1
ATOM 689 N N . GLY A 1 90 ? -2.359 6.037 -8.171 1.00 80.81 90 GLY A N 1
ATOM 690 C CA . GLY A 1 90 ? -2.594 7.451 -7.884 1.00 80.81 90 GLY A CA 1
ATOM 691 C C . GLY A 1 90 ? -1.919 7.887 -6.594 1.00 80.81 90 GLY A C 1
ATOM 692 O O . GLY A 1 90 ? -2.552 8.484 -5.731 1.00 80.81 90 GLY A O 1
ATOM 693 N N . MET A 1 91 ? -0.661 7.483 -6.451 1.00 81.94 91 MET A N 1
ATOM 694 C CA . MET A 1 91 ? 0.299 8.114 -5.558 1.00 81.94 91 MET A CA 1
ATOM 695 C C . MET A 1 91 ? 0.894 9.363 -6.214 1.00 81.94 91 MET A C 1
ATOM 697 O O . MET A 1 91 ? 1.287 10.301 -5.528 1.00 81.94 91 MET A O 1
ATOM 701 N N . LEU A 1 92 ? 0.916 9.376 -7.548 1.00 86.25 92 LEU A N 1
ATOM 702 C CA . LEU A 1 92 ? 1.381 10.473 -8.377 1.00 86.25 92 LEU A CA 1
ATOM 703 C C . LEU A 1 92 ? 0.308 10.827 -9.411 1.00 86.25 92 LEU A C 1
ATOM 705 O O . LEU A 1 92 ? -0.317 9.943 -9.999 1.00 86.25 92 LEU A O 1
ATOM 709 N N . ALA A 1 93 ? 0.105 12.109 -9.662 1.00 82.69 93 ALA A N 1
ATOM 710 C CA . ALA A 1 93 ? -0.684 12.583 -10.782 1.00 82.69 93 ALA A CA 1
ATOM 711 C C . ALA A 1 93 ? 0.168 12.584 -12.059 1.00 82.69 93 ALA A C 1
ATOM 713 O O . ALA A 1 93 ? 1.391 12.423 -12.038 1.00 82.69 93 ALA A O 1
ATOM 714 N N . ARG A 1 94 ? -0.487 12.744 -13.213 1.00 80.69 94 ARG A N 1
ATOM 715 C CA . ARG A 1 94 ? 0.196 12.734 -14.520 1.00 80.69 94 ARG A CA 1
ATOM 716 C C . ARG A 1 94 ? 1.178 13.894 -14.702 1.00 80.69 94 ARG A C 1
ATOM 718 O O . ARG A 1 94 ? 2.071 13.794 -15.535 1.00 80.69 94 ARG A O 1
ATOM 725 N N . ASP A 1 95 ? 0.996 14.968 -13.948 1.00 80.25 95 ASP A N 1
ATOM 726 C CA . ASP A 1 95 ? 1.881 16.132 -13.900 1.00 80.25 95 ASP A CA 1
ATOM 727 C C . ASP A 1 95 ? 3.079 15.944 -12.949 1.00 80.25 95 ASP A C 1
ATOM 729 O O . ASP A 1 95 ? 3.953 16.804 -12.887 1.00 80.25 95 ASP A O 1
ATOM 733 N N . GLY A 1 96 ? 3.148 14.816 -12.232 1.00 71.94 96 GLY A N 1
ATOM 734 C CA . GLY A 1 96 ? 4.201 14.530 -11.262 1.00 71.94 96 GLY A CA 1
ATOM 735 C C . GLY A 1 96 ? 3.932 15.067 -9.855 1.00 71.94 96 GLY A C 1
ATOM 736 O O . GLY A 1 96 ? 4.807 14.948 -8.998 1.00 71.94 96 GLY A O 1
ATOM 737 N N . SER A 1 97 ? 2.754 15.634 -9.583 1.00 79.56 97 SER A N 1
ATOM 738 C CA . SER A 1 97 ? 2.364 16.023 -8.224 1.00 79.56 97 SER A CA 1
ATOM 739 C C . SER A 1 97 ? 1.948 14.799 -7.396 1.00 79.56 97 SER A C 1
ATOM 741 O O . SER A 1 97 ? 1.415 13.825 -7.927 1.00 79.56 97 SER A O 1
ATOM 743 N N . ALA A 1 98 ? 2.217 14.800 -6.088 1.00 79.56 98 ALA A N 1
ATOM 744 C CA . ALA A 1 98 ? 1.745 13.733 -5.205 1.00 79.56 98 ALA A CA 1
ATOM 745 C C . ALA A 1 98 ? 0.227 13.859 -4.999 1.00 79.56 98 ALA A C 1
ATOM 747 O O . ALA A 1 98 ? -0.263 14.944 -4.694 1.00 79.56 98 ALA A O 1
ATOM 748 N N . CYS A 1 99 ? -0.523 12.765 -5.144 1.00 79.56 99 CYS A N 1
ATOM 749 C CA . CYS A 1 99 ? -1.977 12.796 -4.953 1.00 79.56 99 CYS A CA 1
ATOM 750 C C . CYS A 1 99 ? -2.358 12.671 -3.470 1.00 79.56 99 CYS A C 1
ATOM 752 O O . CYS A 1 99 ? -1.886 11.757 -2.798 1.00 79.56 99 CYS A O 1
ATOM 754 N N . ASP A 1 100 ? -3.254 13.541 -2.997 1.00 69.75 100 ASP A N 1
ATOM 755 C CA . ASP A 1 100 ? -3.910 13.586 -1.677 1.00 69.75 100 ASP A CA 1
ATOM 756 C C . ASP A 1 100 ? -3.283 12.723 -0.552 1.00 69.75 100 ASP A C 1
ATOM 758 O O . ASP A 1 100 ? -2.356 13.207 0.104 1.00 69.75 100 ASP A O 1
ATOM 762 N N . PRO A 1 101 ? -3.690 11.463 -0.267 1.00 70.50 101 PRO A N 1
ATOM 763 C CA . PRO A 1 101 ? -3.127 10.755 0.882 1.00 70.50 101 PRO A CA 1
ATOM 764 C C . PRO A 1 101 ? -1.678 10.308 0.656 1.00 70.50 101 PRO A C 1
ATOM 766 O O . PRO A 1 101 ? -0.954 10.088 1.619 1.00 70.50 101 PRO A O 1
ATOM 769 N N . ALA A 1 102 ? -1.216 10.188 -0.589 1.00 72.12 102 ALA A N 1
ATOM 770 C CA . ALA A 1 102 ? 0.142 9.752 -0.893 1.00 72.12 102 ALA A CA 1
ATOM 771 C C . ALA A 1 102 ? 1.190 10.785 -0.486 1.00 72.12 102 ALA A C 1
ATOM 773 O O . ALA A 1 102 ? 2.245 10.406 0.016 1.00 72.12 102 ALA A O 1
ATOM 774 N N . GLY A 1 103 ? 0.881 12.078 -0.644 1.00 69.12 103 GLY A N 1
ATOM 775 C CA . GLY A 1 103 ? 1.748 13.155 -0.167 1.00 69.12 103 GLY A CA 1
ATOM 776 C C . GLY A 1 103 ? 1.938 13.082 1.348 1.00 69.12 103 GLY A C 1
ATOM 777 O O . GLY A 1 103 ? 3.063 13.111 1.836 1.00 69.12 103 GLY A O 1
ATOM 778 N N . LEU A 1 104 ? 0.848 12.886 2.095 1.00 73.75 104 LEU A N 1
ATOM 779 C CA . LEU A 1 104 ? 0.890 12.756 3.553 1.00 73.75 104 LEU A CA 1
ATOM 780 C C . LEU A 1 104 ? 1.624 11.484 4.005 1.00 73.75 104 LEU A C 1
ATOM 782 O O . LEU A 1 104 ? 2.485 11.526 4.882 1.00 73.75 104 LEU A O 1
ATOM 786 N N . VAL A 1 105 ? 1.293 10.344 3.399 1.00 75.38 105 VAL A N 1
ATOM 787 C CA . VAL A 1 105 ? 1.808 9.030 3.806 1.00 75.38 105 VAL A CA 1
ATOM 788 C C . VAL A 1 105 ? 3.288 8.871 3.444 1.00 75.38 105 VAL A C 1
ATOM 790 O O . VAL A 1 105 ? 4.037 8.272 4.214 1.00 75.38 105 VAL A O 1
ATOM 793 N N . ALA A 1 106 ? 3.754 9.496 2.357 1.00 69.19 106 ALA A N 1
ATOM 794 C CA . ALA A 1 106 ? 5.176 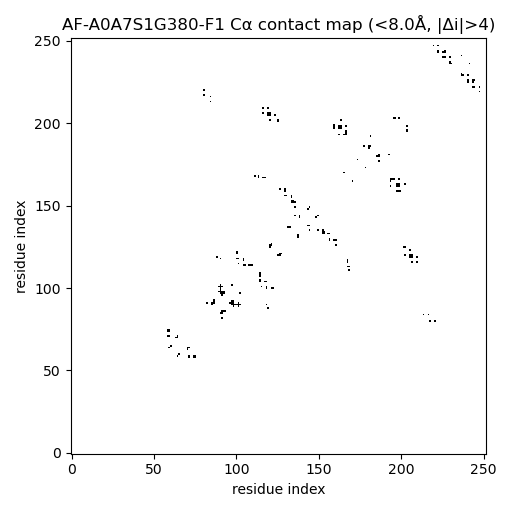9.545 2.013 1.00 69.19 106 ALA A CA 1
ATOM 795 C C . ALA A 1 106 ? 6.028 10.293 3.058 1.00 69.19 106 ALA A C 1
ATOM 797 O O . ALA A 1 106 ? 7.196 9.955 3.245 1.00 69.19 106 ALA A O 1
ATOM 798 N N . HIS A 1 107 ? 5.455 11.271 3.770 1.00 72.00 107 HIS A N 1
ATOM 799 C CA . HIS A 1 107 ? 6.146 11.977 4.855 1.00 72.00 107 HIS A CA 1
ATOM 800 C C . HIS A 1 107 ? 6.169 11.200 6.177 1.00 72.00 107 HIS A C 1
ATOM 802 O O . HIS A 1 107 ? 7.045 11.449 7.002 1.00 72.00 107 HIS A O 1
ATOM 808 N N . LEU A 1 108 ? 5.237 10.265 6.382 1.00 68.94 108 LEU A N 1
ATOM 809 C CA . LEU A 1 108 ? 5.133 9.486 7.618 1.00 68.94 108 LEU A CA 1
ATOM 810 C C . LEU A 1 108 ? 6.228 8.415 7.729 1.00 68.94 108 LEU A C 1
ATOM 812 O O . LEU A 1 108 ? 6.808 8.254 8.801 1.00 68.94 108 LEU A O 1
ATOM 816 N N . CYS A 1 109 ? 6.556 7.714 6.639 1.00 61.72 109 CYS A N 1
ATOM 817 C CA . CYS A 1 109 ? 7.589 6.671 6.646 1.00 61.72 109 CYS A CA 1
ATOM 818 C C . CYS A 1 109 ? 8.362 6.623 5.320 1.00 61.72 109 CYS A C 1
ATOM 820 O O . CYS A 1 109 ? 8.045 5.831 4.441 1.00 61.72 109 CYS A O 1
ATOM 822 N N . TYR A 1 110 ? 9.422 7.420 5.159 1.00 63.44 110 TYR A N 1
ATOM 823 C CA . TYR A 1 110 ? 10.138 7.487 3.872 1.00 63.44 110 TYR A CA 1
ATOM 824 C C . TYR A 1 110 ? 10.831 6.169 3.446 1.00 63.44 110 TYR A C 1
ATOM 826 O O . TYR A 1 110 ? 11.210 6.025 2.285 1.00 63.44 110 TYR A O 1
ATOM 834 N N . THR A 1 111 ? 11.015 5.215 4.366 1.00 59.75 111 THR A N 1
ATOM 835 C CA . THR A 1 111 ? 11.829 4.002 4.166 1.00 59.75 111 THR A CA 1
ATOM 836 C C . THR A 1 111 ? 11.044 2.713 3.942 1.00 59.75 111 THR A C 1
ATOM 838 O O . THR A 1 111 ? 11.626 1.752 3.441 1.00 59.75 111 THR A O 1
ATOM 841 N N . GLU A 1 112 ? 9.761 2.642 4.309 1.00 66.81 112 GLU A N 1
ATOM 842 C CA . GLU A 1 112 ? 9.019 1.373 4.313 1.00 66.81 112 GLU A CA 1
ATOM 843 C C . GLU A 1 112 ? 7.999 1.268 3.174 1.00 66.81 112 GLU A C 1
ATOM 845 O O . GLU A 1 112 ? 7.183 2.158 2.939 1.00 66.81 112 GLU A O 1
ATOM 850 N N . SER A 1 113 ? 7.973 0.109 2.506 1.00 72.81 113 SER A N 1
ATOM 851 C CA . SER A 1 113 ? 6.979 -0.219 1.470 1.00 72.81 113 SER A CA 1
ATOM 852 C C . SER A 1 113 ? 5.535 -0.245 1.995 1.00 72.81 113 SER A C 1
ATOM 854 O O . SER A 1 113 ? 4.591 -0.150 1.207 1.00 72.81 113 SER A O 1
ATOM 856 N N . ALA A 1 114 ? 5.356 -0.313 3.319 1.00 82.06 114 ALA A N 1
ATOM 857 C CA . ALA A 1 114 ? 4.071 -0.235 4.006 1.00 82.06 114 ALA A CA 1
ATOM 858 C C . ALA A 1 114 ? 3.316 1.082 3.743 1.00 82.06 114 ALA A C 1
ATOM 860 O O . ALA A 1 114 ? 2.089 1.107 3.823 1.00 82.06 114 ALA A O 1
ATOM 861 N N . VAL A 1 115 ? 4.012 2.149 3.338 1.00 84.62 115 VAL A N 1
ATOM 862 C CA . VAL A 1 115 ? 3.414 3.425 2.904 1.00 84.62 115 VAL A CA 1
ATOM 863 C C . VAL A 1 115 ? 2.415 3.230 1.766 1.00 84.62 115 VAL A C 1
ATOM 865 O O . VAL A 1 115 ? 1.308 3.763 1.818 1.00 84.62 115 VAL A O 1
ATOM 868 N N . PHE A 1 116 ? 2.749 2.420 0.759 1.00 85.25 116 PHE A N 1
ATOM 869 C CA . PHE A 1 116 ? 1.844 2.182 -0.372 1.00 85.25 116 PHE A CA 1
ATOM 870 C C . PHE A 1 116 ? 0.605 1.386 0.044 1.00 85.25 116 PHE A C 1
ATOM 872 O O . PHE A 1 116 ? -0.502 1.669 -0.415 1.00 85.25 116 PHE A O 1
ATOM 879 N N . ALA A 1 117 ? 0.784 0.435 0.963 1.00 88.12 117 ALA A N 1
ATOM 880 C CA . ALA A 1 117 ? -0.301 -0.330 1.560 1.00 88.12 117 ALA A CA 1
ATOM 881 C C . ALA A 1 117 ? -1.237 0.568 2.387 1.00 88.12 117 ALA A C 1
ATOM 883 O O . ALA A 1 117 ? -2.453 0.506 2.214 1.00 88.12 117 ALA A O 1
ATOM 884 N N . LEU A 1 118 ? -0.687 1.450 3.226 1.00 88.69 118 LEU A N 1
ATOM 885 C CA . LEU A 1 118 ? -1.469 2.404 4.013 1.00 88.69 118 LEU A CA 1
ATOM 886 C C . LEU A 1 118 ? -2.237 3.376 3.110 1.00 88.69 118 LEU A C 1
ATOM 888 O O . LEU A 1 118 ? -3.424 3.617 3.321 1.00 88.69 118 LEU A O 1
ATOM 892 N N . ALA A 1 119 ? -1.587 3.899 2.073 1.00 87.88 119 ALA A N 1
ATOM 893 C CA . ALA A 1 119 ? -2.235 4.798 1.132 1.00 87.88 119 ALA A CA 1
ATOM 894 C C . ALA A 1 119 ? -3.364 4.096 0.351 1.00 87.88 119 ALA A C 1
ATOM 896 O O . ALA A 1 119 ? -4.409 4.698 0.103 1.00 87.88 119 ALA A O 1
ATOM 897 N N . ALA A 1 120 ? -3.206 2.810 0.017 1.00 89.00 120 ALA A N 1
ATOM 898 C CA . ALA A 1 120 ? -4.278 2.005 -0.565 1.00 89.00 120 ALA A CA 1
ATOM 899 C C . ALA A 1 120 ? -5.459 1.818 0.403 1.00 89.00 120 ALA A C 1
ATOM 901 O O . ALA A 1 120 ? -6.608 1.960 -0.015 1.00 89.00 120 ALA A O 1
ATOM 902 N N . LEU A 1 121 ? -5.189 1.567 1.690 1.00 90.81 121 LEU A N 1
ATOM 903 C CA . LEU A 1 121 ? -6.227 1.437 2.718 1.00 90.81 121 LEU A CA 1
ATOM 904 C C . LEU A 1 121 ? -7.018 2.738 2.900 1.00 90.81 121 LEU A C 1
ATOM 906 O O . LEU A 1 121 ? -8.245 2.699 2.836 1.00 90.81 121 LEU A O 1
ATOM 910 N N . LEU A 1 122 ? -6.333 3.877 3.028 1.00 89.56 122 LEU A N 1
ATOM 911 C CA . LEU A 1 122 ? -6.960 5.203 3.120 1.00 89.56 122 LEU A CA 1
ATOM 912 C C . LEU A 1 122 ? -7.851 5.492 1.908 1.00 89.56 122 LEU A C 1
ATOM 914 O O . LEU A 1 122 ? -8.999 5.893 2.035 1.00 89.56 122 LEU A O 1
ATOM 918 N N . ARG A 1 123 ? -7.352 5.216 0.702 1.00 88.19 123 ARG A N 1
ATOM 919 C CA . ARG A 1 123 ? -8.125 5.437 -0.526 1.00 88.19 123 ARG A CA 1
ATOM 920 C C . ARG A 1 123 ? -9.331 4.518 -0.675 1.00 88.19 123 ARG A C 1
ATOM 922 O O . ARG A 1 123 ? -10.263 4.856 -1.399 1.00 88.19 123 ARG A O 1
ATOM 929 N N . SER A 1 124 ? -9.280 3.335 -0.076 1.00 90.06 124 SER A N 1
ATOM 930 C CA . SER A 1 124 ? -10.362 2.357 -0.167 1.00 90.06 124 SER A CA 1
ATOM 931 C C . SER A 1 124 ? -11.524 2.635 0.785 1.00 90.06 124 SER A C 1
ATOM 933 O O . SER A 1 124 ? -12.577 2.030 0.609 1.00 90.06 124 SER A O 1
ATOM 935 N N . GLY A 1 125 ? -11.355 3.530 1.764 1.00 90.94 125 GLY A N 1
ATOM 936 C CA . GLY A 1 125 ? -12.373 3.792 2.781 1.00 90.94 125 GLY A CA 1
ATOM 937 C C . GLY A 1 125 ? -12.328 2.835 3.978 1.00 90.94 125 GLY A C 1
ATOM 938 O O . GLY A 1 125 ? -13.179 2.913 4.857 1.00 90.94 125 GLY A O 1
ATOM 939 N N . VAL A 1 126 ? -11.371 1.899 4.028 1.00 92.69 126 VAL A N 1
ATOM 940 C CA . VAL A 1 126 ? -11.349 0.846 5.060 1.00 92.69 126 VAL A CA 1
ATOM 941 C C . VAL A 1 126 ? -11.177 1.426 6.464 1.00 92.69 126 VAL A C 1
ATOM 943 O O . VAL A 1 126 ? -11.798 0.932 7.405 1.00 92.69 126 VAL A O 1
ATOM 946 N N . LEU A 1 127 ? -10.351 2.463 6.631 1.00 91.62 127 LEU A N 1
ATOM 947 C CA . LEU A 1 127 ? -10.153 3.077 7.947 1.00 91.62 127 LEU A CA 1
ATOM 948 C C . LEU A 1 127 ? -11.399 3.860 8.374 1.00 91.62 127 LEU A C 1
ATOM 950 O O . LEU A 1 127 ? -11.811 3.795 9.531 1.00 91.62 127 LEU A O 1
ATOM 954 N N . GLU A 1 128 ? -12.040 4.541 7.431 1.00 92.31 128 GLU A N 1
ATOM 955 C CA . GLU A 1 128 ? -13.304 5.242 7.617 1.00 92.31 128 GLU A CA 1
ATOM 956 C C . GLU A 1 128 ? -14.418 4.268 8.015 1.00 92.31 128 GLU A C 1
ATOM 958 O O . GLU A 1 128 ? -15.202 4.562 8.917 1.00 92.31 128 GLU A O 1
ATOM 963 N N . ASP A 1 129 ? -14.464 3.091 7.395 1.00 92.25 129 ASP A N 1
ATOM 964 C CA . ASP A 1 129 ? -15.421 2.036 7.718 1.00 92.25 129 ASP A CA 1
ATOM 965 C C . ASP A 1 129 ? -15.192 1.472 9.124 1.00 92.25 129 ASP A C 1
ATOM 967 O O . ASP A 1 129 ? -16.159 1.259 9.857 1.00 92.25 129 ASP A O 1
ATOM 971 N N . ILE A 1 130 ? -13.936 1.292 9.552 1.00 91.06 130 ILE A N 1
ATOM 972 C CA . ILE A 1 130 ? -13.608 0.898 10.935 1.00 91.06 130 ILE A CA 1
ATOM 973 C C . ILE A 1 130 ? -14.134 1.949 11.920 1.00 91.06 130 ILE A C 1
ATOM 975 O O . ILE A 1 130 ? -14.807 1.608 12.895 1.00 91.06 130 ILE A O 1
ATOM 979 N N . VAL A 1 131 ? -13.892 3.234 11.650 1.00 90.81 131 VAL A N 1
ATOM 980 C CA . VAL A 1 131 ? -14.359 4.331 12.511 1.00 90.81 131 VAL A CA 1
ATOM 981 C C . VAL A 1 131 ? -15.889 4.389 12.567 1.00 90.81 131 VAL A C 1
ATOM 983 O O . VAL A 1 131 ? -16.447 4.527 13.653 1.00 90.81 131 VAL A O 1
ATOM 986 N N . LYS A 1 132 ? -16.580 4.233 11.431 1.00 90.31 132 LYS A N 1
ATOM 987 C CA . LYS A 1 132 ? -18.055 4.212 11.358 1.00 90.31 132 LYS A CA 1
ATOM 988 C C . LYS A 1 132 ? -18.674 2.979 12.010 1.00 90.31 132 LYS A C 1
ATOM 990 O O . LYS A 1 132 ? -19.775 3.051 12.550 1.00 90.31 132 LYS A O 1
ATOM 995 N N . THR A 1 133 ? -17.999 1.835 11.948 1.00 88.56 133 THR A N 1
ATOM 996 C CA . THR A 1 133 ? -18.461 0.600 12.601 1.00 88.56 133 THR A CA 1
ATOM 997 C C . THR A 1 133 ? -18.396 0.741 14.121 1.00 88.56 133 THR A C 1
ATOM 999 O O . THR A 1 133 ? -19.254 0.231 14.838 1.00 88.56 133 THR A O 1
ATOM 1002 N N . HIS A 1 134 ? -17.412 1.495 14.612 1.00 86.12 134 HIS A N 1
ATOM 1003 C CA . HIS A 1 134 ? -17.215 1.785 16.027 1.00 86.12 134 HIS A CA 1
ATOM 1004 C C . HIS A 1 134 ? -17.541 3.249 16.364 1.00 86.12 134 HIS A C 1
ATOM 1006 O O . HIS A 1 134 ? -16.787 3.911 17.078 1.00 86.12 134 HIS A O 1
ATOM 1012 N N . SER A 1 135 ? -18.666 3.762 15.858 1.00 86.19 135 SER A N 1
ATOM 1013 C CA . SER A 1 135 ? -19.171 5.097 16.202 1.00 86.19 135 SER A CA 1
ATOM 1014 C C . SER A 1 135 ? -20.343 5.037 17.179 1.00 86.19 135 SER A C 1
ATOM 1016 O O . SER A 1 135 ? -21.156 4.113 17.132 1.00 86.19 135 SER A O 1
ATOM 1018 N N . GLU A 1 136 ? -20.495 6.080 18.000 1.00 83.56 136 GLU A N 1
ATOM 1019 C CA . GLU A 1 136 ? -21.648 6.241 18.901 1.00 83.56 136 GLU A CA 1
ATOM 1020 C C . GLU A 1 136 ? -22.989 6.205 18.143 1.00 83.56 136 GLU A C 1
ATOM 1022 O O . GLU A 1 136 ? -23.981 5.719 18.681 1.00 83.56 136 GLU A O 1
ATOM 1027 N N . ASP A 1 137 ? -23.001 6.631 16.874 1.00 81.12 137 ASP A N 1
ATOM 1028 C CA . ASP A 1 137 ? -24.189 6.653 16.011 1.00 81.12 137 ASP A CA 1
ATOM 1029 C C . ASP A 1 137 ? -24.765 5.262 15.695 1.00 81.12 137 ASP A C 1
ATOM 1031 O O . ASP A 1 137 ? -25.934 5.155 15.331 1.00 81.12 137 ASP A O 1
ATOM 1035 N N . GLN A 1 138 ? -23.988 4.187 15.879 1.00 78.69 138 GLN A N 1
ATOM 1036 C CA . GLN A 1 138 ? -24.463 2.807 15.699 1.00 78.69 138 GLN A CA 1
ATOM 1037 C C . GLN A 1 138 ? -25.315 2.315 16.879 1.00 78.69 138 GLN A C 1
ATOM 1039 O O . GLN A 1 138 ? -25.946 1.258 16.810 1.00 78.69 138 GLN A O 1
ATOM 1044 N N . VAL A 1 139 ? -25.342 3.055 17.991 1.00 80.19 139 VAL A N 1
ATOM 1045 C CA . VAL A 1 139 ? -26.155 2.704 19.153 1.00 80.19 139 VAL A CA 1
ATOM 1046 C C . VAL A 1 139 ? -27.597 3.141 18.890 1.00 80.19 139 VAL A C 1
ATOM 1048 O O . VAL A 1 139 ? -27.936 4.315 19.018 1.00 80.19 139 VAL A O 1
ATOM 1051 N N . ALA A 1 140 ? -28.456 2.172 18.554 1.00 77.38 140 ALA A N 1
ATOM 1052 C CA . ALA A 1 140 ? -29.867 2.396 18.213 1.00 77.38 140 ALA A CA 1
ATOM 1053 C C . ALA A 1 140 ? -30.655 3.184 19.278 1.00 77.38 140 ALA A C 1
ATOM 1055 O O . ALA A 1 140 ? -31.610 3.886 18.956 1.00 77.38 140 ALA A O 1
ATOM 1056 N N . ASP A 1 141 ? -30.249 3.079 20.544 1.00 83.69 141 ASP A N 1
ATOM 1057 C CA . ASP A 1 141 ? -30.868 3.778 21.662 1.00 83.69 141 ASP A CA 1
ATOM 1058 C C . ASP A 1 141 ? -29.848 4.679 22.365 1.00 83.69 141 ASP A C 1
ATOM 1060 O O . ASP A 1 141 ? -29.044 4.230 23.189 1.00 83.69 141 ASP A O 1
ATOM 1064 N N . LYS A 1 142 ? -29.905 5.977 22.052 1.00 80.69 142 LYS A N 1
ATOM 1065 C CA . LYS A 1 142 ? -29.005 6.989 22.622 1.00 80.69 142 LYS A CA 1
ATOM 1066 C C . LYS A 1 142 ? -29.131 7.108 24.146 1.00 80.69 142 LYS A C 1
ATOM 1068 O O . LYS A 1 142 ? -28.191 7.574 24.783 1.00 80.69 142 LYS A O 1
ATOM 1073 N N . SER A 1 143 ? -30.231 6.647 24.751 1.00 76.62 143 SER A N 1
ATOM 1074 C CA . SER A 1 143 ? -30.394 6.647 26.213 1.00 76.62 143 SER A CA 1
ATOM 1075 C C . SER A 1 143 ? -29.464 5.652 26.925 1.00 76.62 143 SER A C 1
ATOM 1077 O O . SER A 1 143 ? -29.122 5.846 28.090 1.00 76.62 143 SER A O 1
ATOM 1079 N N . LYS A 1 144 ? -28.980 4.622 26.214 1.00 80.25 144 LYS A N 1
ATOM 1080 C CA . LYS A 1 144 ? -28.033 3.612 26.727 1.00 80.25 144 LYS A CA 1
ATOM 1081 C C . LYS A 1 144 ? -26.572 4.035 26.606 1.00 80.25 144 LYS A C 1
ATOM 1083 O O . LYS A 1 144 ? -25.676 3.289 27.008 1.00 80.25 144 LYS A O 1
ATOM 1088 N N . LEU A 1 145 ? -26.321 5.220 26.056 1.00 81.38 145 LEU A N 1
ATOM 1089 C CA . LEU A 1 145 ? -24.989 5.751 25.830 1.00 81.38 145 LEU A CA 1
ATOM 1090 C C . LEU A 1 145 ? -24.390 6.283 27.142 1.00 81.38 145 LEU A C 1
ATOM 1092 O O . LEU A 1 145 ? -24.259 7.484 27.372 1.00 81.38 145 LEU A O 1
ATOM 1096 N N . THR A 1 146 ? -24.038 5.361 28.033 1.00 87.81 146 THR A N 1
ATOM 1097 C CA . THR A 1 146 ? -23.328 5.670 29.275 1.00 87.81 146 THR A CA 1
ATOM 1098 C C . THR A 1 146 ? -21.842 5.903 29.006 1.00 87.81 146 THR A C 1
ATOM 1100 O O . THR A 1 146 ? -21.298 5.467 27.987 1.00 87.81 146 THR A O 1
ATOM 1103 N N . LYS A 1 147 ? -21.146 6.548 29.951 1.00 89.25 147 LYS A N 1
ATOM 1104 C CA . LYS A 1 147 ? -19.693 6.776 29.869 1.00 89.25 147 LYS A CA 1
ATOM 1105 C C . LYS A 1 147 ? -18.911 5.477 29.605 1.00 89.25 147 LYS A C 1
ATOM 1107 O O . LYS A 1 147 ? -18.055 5.451 28.730 1.00 89.25 147 LYS A O 1
ATOM 1112 N N . GLN A 1 148 ? -19.280 4.385 30.279 1.00 87.75 148 GLN A N 1
ATOM 1113 C CA . GLN A 1 148 ? -18.641 3.073 30.103 1.00 87.75 148 GLN A CA 1
ATOM 1114 C C . GLN A 1 148 ? -18.845 2.490 28.696 1.00 87.75 148 GLN A C 1
ATOM 1116 O O . GLN A 1 148 ? -17.954 1.839 28.152 1.00 87.75 148 GLN A O 1
ATOM 1121 N N . VAL A 1 149 ? -20.014 2.711 28.086 1.00 87.44 149 VAL A N 1
ATOM 1122 C CA . VAL A 1 149 ? -20.289 2.251 26.715 1.00 87.44 149 VAL A CA 1
ATOM 1123 C C . VAL A 1 149 ? -19.462 3.047 25.707 1.00 87.44 149 VAL A C 1
ATOM 1125 O O . VAL A 1 149 ? -18.856 2.446 24.823 1.00 87.44 149 VAL A O 1
ATOM 1128 N N . LYS A 1 150 ? -19.355 4.372 25.875 1.00 87.94 150 LYS A N 1
ATOM 1129 C CA . LYS A 1 150 ? -18.498 5.223 25.030 1.00 87.94 150 LYS A CA 1
ATOM 1130 C C . LYS A 1 150 ? -17.029 4.798 25.085 1.00 87.94 150 LYS A C 1
ATOM 1132 O O . LYS A 1 150 ? -16.379 4.673 24.046 1.00 87.94 150 LYS A O 1
ATOM 1137 N N . GLU A 1 151 ? -16.526 4.518 26.287 1.00 90.50 151 GLU A N 1
ATOM 1138 C CA . GLU A 1 151 ? -15.159 4.027 26.501 1.00 90.50 151 GLU A CA 1
ATOM 1139 C C . GLU A 1 151 ? -14.928 2.687 25.789 1.00 90.50 151 GLU A C 1
ATOM 1141 O O . GLU A 1 151 ? -13.919 2.521 25.109 1.00 90.50 151 GLU A O 1
ATOM 1146 N N . 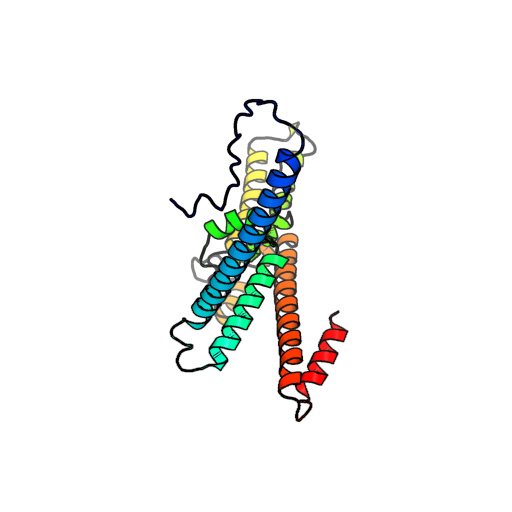ARG A 1 152 ? -15.889 1.756 25.856 1.00 89.12 152 ARG A N 1
ATOM 1147 C CA . ARG A 1 152 ? -15.811 0.470 25.142 1.00 89.12 152 ARG A CA 1
ATOM 1148 C C . ARG A 1 152 ? -15.808 0.619 23.623 1.00 89.12 152 ARG A C 1
ATOM 1150 O O . ARG A 1 152 ? -15.041 -0.074 22.961 1.00 89.12 152 ARG A O 1
ATOM 1157 N N . ILE A 1 153 ? -16.643 1.502 23.076 1.00 89.25 153 ILE A N 1
ATOM 1158 C CA . ILE A 1 153 ? -16.686 1.781 21.632 1.00 89.25 153 ILE A CA 1
ATOM 1159 C C . ILE A 1 153 ? -15.341 2.352 21.172 1.00 89.25 153 ILE A C 1
ATOM 1161 O O . ILE A 1 153 ? -14.772 1.879 20.190 1.00 89.25 153 ILE A O 1
ATOM 1165 N N . THR A 1 154 ? -14.805 3.312 21.928 1.00 90.75 154 THR A N 1
ATOM 1166 C CA . THR A 1 154 ? -13.506 3.936 21.644 1.00 90.75 154 THR A CA 1
ATOM 1167 C C . THR A 1 154 ? -12.378 2.911 21.705 1.00 90.75 154 THR A C 1
ATOM 1169 O O . THR A 1 154 ? -11.598 2.805 20.766 1.00 90.75 154 THR A O 1
ATOM 1172 N N . ALA A 1 155 ? -12.339 2.085 22.753 1.00 91.69 155 ALA A N 1
ATOM 1173 C CA . ALA A 1 155 ? -11.331 1.042 22.901 1.00 91.69 155 ALA A CA 1
ATOM 1174 C C . ALA A 1 155 ? -11.385 0.012 21.760 1.00 91.69 155 ALA A C 1
ATOM 1176 O O . ALA A 1 155 ? -10.342 -0.374 21.241 1.00 91.69 155 ALA A O 1
ATOM 1177 N N . ALA A 1 156 ? -12.583 -0.401 21.332 1.00 89.88 156 ALA A N 1
ATOM 1178 C CA . ALA A 1 156 ? -12.744 -1.327 20.211 1.00 89.88 156 ALA A CA 1
ATOM 1179 C C . ALA A 1 156 ? -12.263 -0.715 18.885 1.00 89.88 156 ALA A C 1
ATOM 1181 O O . ALA A 1 156 ? -11.554 -1.375 18.124 1.00 89.88 156 ALA A O 1
ATOM 1182 N N . ARG A 1 157 ? -12.595 0.559 18.638 1.00 92.00 157 ARG A N 1
ATOM 1183 C CA . ARG A 1 157 ? -12.112 1.313 17.474 1.00 92.00 157 ARG A CA 1
ATOM 1184 C C . ARG A 1 157 ? -10.590 1.394 17.459 1.00 92.00 157 ARG A C 1
ATOM 1186 O O . ARG A 1 157 ? -9.965 1.076 16.451 1.00 92.00 157 ARG A O 1
ATOM 1193 N N . ASP A 1 158 ? -10.007 1.818 18.573 1.00 91.88 158 ASP A N 1
ATOM 1194 C CA . ASP A 1 158 ? -8.571 2.039 18.685 1.00 91.88 158 ASP A CA 1
ATOM 1195 C C . ASP A 1 158 ? -7.817 0.705 18.586 1.00 91.88 158 ASP A C 1
ATOM 1197 O O . ASP A 1 158 ? -6.798 0.634 17.907 1.00 91.88 158 ASP A O 1
ATOM 1201 N N . GLN A 1 159 ? -8.356 -0.381 19.152 1.00 90.31 159 GLN A N 1
ATOM 1202 C CA . GLN A 1 159 ? -7.820 -1.734 18.982 1.00 90.31 159 GLN A CA 1
ATOM 1203 C C . GLN A 1 159 ? -7.849 -2.188 17.515 1.00 90.31 159 GLN A C 1
ATOM 1205 O O . GLN A 1 159 ? -6.862 -2.747 17.036 1.00 90.31 159 GLN A O 1
ATOM 1210 N N . ALA A 1 160 ? -8.947 -1.949 16.791 1.00 90.06 160 ALA A N 1
ATOM 1211 C CA . ALA A 1 160 ? -9.051 -2.302 15.376 1.00 90.06 160 ALA A CA 1
ATOM 1212 C C . ALA A 1 160 ? -8.038 -1.521 14.522 1.00 90.06 160 ALA A C 1
ATOM 1214 O O . ALA A 1 160 ? -7.333 -2.109 13.702 1.00 90.06 160 ALA A O 1
ATOM 1215 N N . LEU A 1 161 ? -7.905 -0.212 14.759 1.00 92.00 161 LEU A N 1
ATOM 1216 C CA . LEU A 1 161 ? -6.916 0.625 14.078 1.00 92.00 161 LEU A CA 1
ATOM 1217 C C . LEU A 1 161 ? -5.482 0.199 14.417 1.00 92.00 161 LEU A C 1
ATOM 1219 O O . LEU A 1 161 ? -4.670 0.019 13.511 1.00 92.00 161 LEU A O 1
ATOM 1223 N N . LEU A 1 162 ? -5.170 -0.019 15.699 1.00 90.88 162 LEU A N 1
ATOM 1224 C CA . LEU A 1 162 ? -3.853 -0.488 16.142 1.00 90.88 162 LEU A CA 1
ATOM 1225 C C . LEU A 1 162 ? -3.494 -1.832 15.513 1.00 90.88 162 LEU A C 1
ATOM 1227 O O . LEU A 1 162 ? -2.373 -1.997 15.046 1.00 90.88 162 LEU A O 1
ATOM 1231 N N . SER A 1 163 ? -4.444 -2.764 15.432 1.00 90.00 163 SER A N 1
ATOM 1232 C CA . SER A 1 163 ? -4.231 -4.044 14.758 1.00 90.00 163 SER A CA 1
ATOM 1233 C C . SER A 1 163 ? -3.814 -3.856 13.297 1.00 90.00 163 SER A C 1
ATOM 1235 O O . SER A 1 163 ? -2.870 -4.502 12.837 1.00 90.00 163 SER A O 1
ATOM 1237 N N . VAL A 1 164 ? -4.450 -2.924 12.575 1.00 91.06 164 VAL A N 1
ATOM 1238 C CA . VAL A 1 164 ? -4.054 -2.571 11.205 1.00 91.06 164 VAL A CA 1
ATOM 1239 C C . VAL A 1 164 ? -2.634 -2.015 11.176 1.00 91.06 164 VAL A C 1
ATOM 1241 O O . VAL A 1 164 ? -1.781 -2.574 10.489 1.00 91.06 164 VAL A O 1
ATOM 1244 N N . PHE A 1 165 ? -2.344 -0.971 11.952 1.00 89.06 165 PHE A N 1
ATOM 1245 C CA . PHE A 1 165 ? -1.032 -0.321 11.927 1.00 89.06 165 PHE A CA 1
ATOM 1246 C C . PHE A 1 165 ? 0.108 -1.258 12.342 1.00 89.06 165 PHE A C 1
ATOM 1248 O O . PHE A 1 165 ? 1.115 -1.327 11.640 1.00 89.06 165 PHE A O 1
ATOM 1255 N N . CYS A 1 166 ? -0.059 -2.043 13.406 1.00 88.25 166 CYS A N 1
ATOM 1256 C CA . CYS A 1 166 ? 0.960 -2.992 13.855 1.00 88.25 166 CYS A CA 1
ATOM 1257 C C . CYS A 1 166 ? 1.170 -4.162 12.877 1.00 88.25 166 CYS A C 1
ATOM 1259 O O . CYS A 1 166 ? 2.228 -4.789 12.876 1.00 88.25 166 CYS A O 1
ATOM 1261 N N . ASN A 1 167 ? 0.184 -4.469 12.027 1.00 86.31 167 ASN A N 1
ATOM 1262 C CA . ASN A 1 167 ? 0.357 -5.439 10.949 1.00 86.31 167 ASN A CA 1
ATOM 1263 C C . ASN A 1 167 ? 0.927 -4.824 9.648 1.00 86.31 167 ASN A C 1
ATOM 1265 O O . ASN A 1 167 ? 1.299 -5.580 8.741 1.00 86.31 167 ASN A O 1
ATOM 1269 N N . LEU A 1 168 ? 1.006 -3.495 9.530 1.00 86.50 168 LEU A N 1
ATOM 1270 C CA . LEU A 1 168 ? 1.642 -2.815 8.396 1.00 86.50 168 LEU A CA 1
ATOM 1271 C C . LEU A 1 168 ? 3.101 -2.447 8.683 1.00 86.50 168 LEU A C 1
ATOM 1273 O O . LEU A 1 168 ? 3.957 -2.731 7.849 1.00 86.50 168 LEU A O 1
ATOM 1277 N N . PHE A 1 169 ? 3.373 -1.838 9.836 1.00 85.56 169 PHE A N 1
ATOM 1278 C CA . PHE A 1 169 ? 4.650 -1.188 10.140 1.00 85.56 169 PHE A CA 1
ATOM 1279 C C . PHE A 1 169 ? 5.511 -1.999 11.112 1.00 85.56 169 PHE A C 1
ATOM 1281 O O . PHE A 1 169 ? 4.989 -2.740 11.946 1.00 85.56 169 PHE A O 1
ATOM 1288 N N . GLU A 1 170 ? 6.836 -1.859 10.987 1.00 80.06 170 GLU A N 1
ATOM 1289 C CA . GLU A 1 170 ? 7.847 -2.391 11.923 1.00 80.06 170 GLU A CA 1
ATOM 1290 C C . GLU A 1 170 ? 7.728 -3.900 12.227 1.00 80.06 170 GLU A C 1
ATOM 1292 O O . GLU A 1 170 ? 8.080 -4.401 13.302 1.00 80.06 170 GLU A O 1
ATOM 1297 N N . ARG A 1 171 ? 7.240 -4.675 11.254 1.00 80.75 171 ARG A N 1
ATOM 1298 C CA . ARG A 1 171 ? 7.072 -6.119 11.415 1.00 80.75 171 ARG A CA 1
ATOM 1299 C C . ARG A 1 171 ? 8.405 -6.845 11.394 1.00 80.75 171 ARG A C 1
ATOM 1301 O O . ARG A 1 171 ? 9.120 -6.859 10.396 1.00 80.75 171 ARG A O 1
ATOM 1308 N N . LEU A 1 172 ? 8.657 -7.593 12.460 1.00 80.88 172 LEU A N 1
ATOM 1309 C CA . LEU A 1 172 ? 9.754 -8.551 12.519 1.00 80.88 172 LEU A CA 1
ATOM 1310 C C . LEU A 1 172 ? 9.254 -9.931 12.063 1.00 80.88 172 LEU A C 1
ATOM 1312 O O . LEU A 1 172 ? 8.466 -10.559 12.781 1.00 80.88 172 LEU A O 1
ATOM 1316 N N . PRO A 1 173 ? 9.682 -10.437 10.889 1.00 81.00 173 PRO A N 1
ATOM 1317 C CA . PRO A 1 173 ? 9.299 -11.770 10.453 1.00 81.00 173 PRO A CA 1
ATOM 1318 C C . PRO A 1 173 ? 9.854 -12.812 11.428 1.00 81.00 173 PRO A C 1
ATOM 1320 O O . PRO A 1 173 ? 11.042 -12.833 11.751 1.00 81.00 173 PRO A O 1
ATOM 1323 N N . LEU A 1 174 ? 8.980 -13.697 11.904 1.00 82.06 174 LEU A N 1
ATOM 1324 C CA . LEU A 1 174 ? 9.382 -14.803 12.766 1.00 82.06 174 LEU A CA 1
ATOM 1325 C C . LEU A 1 174 ? 9.939 -15.954 11.930 1.00 82.06 174 LEU A C 1
ATOM 1327 O O . LEU A 1 174 ? 9.397 -16.307 10.883 1.00 82.06 174 LEU A O 1
ATOM 1331 N N . HIS A 1 175 ? 10.983 -16.603 12.443 1.00 85.50 175 HIS A N 1
ATOM 1332 C CA . HIS A 1 175 ? 11.501 -17.828 11.841 1.00 85.50 175 HIS A CA 1
ATOM 1333 C C . HIS A 1 175 ? 10.405 -18.922 11.824 1.00 85.50 175 HIS A C 1
ATOM 1335 O O . HIS A 1 175 ? 9.689 -19.060 12.821 1.00 85.50 175 HIS A O 1
ATOM 1341 N N . PRO A 1 176 ? 10.283 -19.771 10.781 1.00 86.06 176 PRO A N 1
ATOM 1342 C CA . PRO A 1 176 ? 9.186 -20.743 10.658 1.00 86.06 176 PRO A CA 1
ATOM 1343 C C . PRO A 1 176 ? 8.980 -21.650 11.881 1.00 86.06 176 PRO A C 1
ATOM 1345 O O . PRO A 1 176 ? 7.848 -21.917 12.281 1.00 86.06 176 PRO A O 1
ATOM 1348 N N . ARG A 1 177 ? 10.071 -22.077 12.537 1.00 85.62 177 ARG A N 1
ATOM 1349 C CA . ARG A 1 177 ? 10.003 -22.849 13.797 1.00 85.62 177 ARG A CA 1
ATOM 1350 C C . ARG A 1 177 ? 9.343 -22.064 14.937 1.00 85.62 177 ARG A C 1
ATOM 1352 O O . ARG A 1 177 ? 8.513 -22.615 15.652 1.00 85.62 177 ARG A O 1
ATOM 1359 N N . GLN A 1 178 ? 9.693 -20.788 15.083 1.00 84.06 178 GLN A N 1
ATOM 1360 C CA . GLN A 1 178 ? 9.119 -19.890 16.087 1.00 84.06 178 GLN A CA 1
ATOM 1361 C C . GLN A 1 178 ? 7.649 -19.594 15.779 1.00 84.06 178 GLN A C 1
ATOM 1363 O O . GLN A 1 178 ? 6.819 -19.641 16.680 1.00 84.06 178 GLN A O 1
ATOM 1368 N N . ALA A 1 179 ? 7.303 -19.391 14.505 1.00 82.75 179 ALA A N 1
ATOM 1369 C CA . ALA A 1 179 ? 5.917 -19.221 14.075 1.00 82.75 179 ALA A CA 1
ATOM 1370 C C . ALA A 1 179 ? 5.060 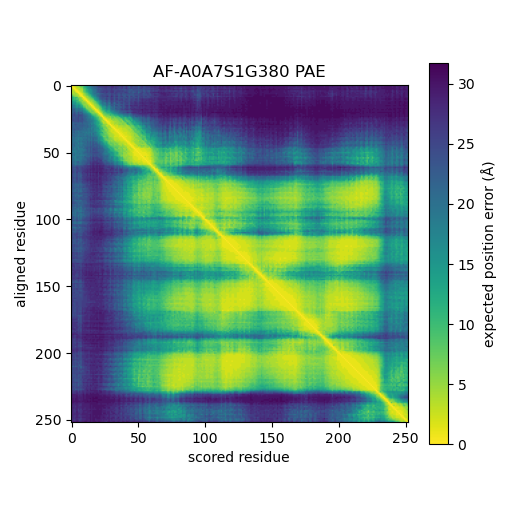-20.468 14.369 1.00 82.75 179 ALA A C 1
ATOM 1372 O O . ALA A 1 179 ? 3.937 -20.349 14.854 1.00 82.75 179 ALA A O 1
ATOM 1373 N N . ALA A 1 180 ? 5.591 -21.675 14.141 1.00 84.50 180 ALA A N 1
ATOM 1374 C CA . ALA A 1 180 ? 4.901 -22.922 14.477 1.00 84.50 180 ALA A CA 1
ATOM 1375 C C . ALA A 1 180 ? 4.688 -23.085 15.993 1.00 84.50 180 ALA A C 1
ATOM 1377 O O . ALA A 1 180 ? 3.632 -23.551 16.415 1.00 84.50 180 ALA A O 1
ATOM 1378 N N . GLN A 1 181 ? 5.661 -22.679 16.813 1.00 83.88 181 GLN A N 1
ATOM 1379 C CA . GLN A 1 181 ? 5.524 -22.654 18.274 1.00 83.88 181 GLN A CA 1
ATOM 1380 C C . GLN A 1 181 ? 4.501 -21.612 18.737 1.00 83.88 181 GLN A C 1
ATOM 1382 O O . GLN A 1 181 ? 3.691 -21.909 19.614 1.00 83.88 181 GLN A O 1
ATOM 1387 N N . ALA A 1 182 ? 4.493 -20.427 18.122 1.00 81.38 182 ALA A N 1
ATOM 1388 C CA . ALA A 1 182 ? 3.524 -19.376 18.411 1.00 81.38 182 ALA A CA 1
ATOM 1389 C C . ALA A 1 182 ? 2.089 -19.818 18.113 1.00 81.38 182 ALA A C 1
ATOM 1391 O O . ALA A 1 182 ? 1.221 -19.685 18.969 1.00 81.38 182 ALA A O 1
ATOM 1392 N N . ARG A 1 183 ? 1.859 -20.471 16.966 1.00 80.50 183 ARG A N 1
ATOM 1393 C CA . ARG A 1 183 ? 0.553 -21.063 16.618 1.00 80.50 183 ARG A CA 1
ATOM 1394 C C . ARG A 1 183 ? 0.086 -22.140 17.601 1.00 80.50 183 ARG A C 1
ATOM 1396 O O . ARG A 1 183 ? -1.104 -22.400 17.696 1.00 80.50 183 ARG A O 1
ATOM 1403 N N . ARG A 1 184 ? 1.014 -22.773 18.324 1.00 84.25 184 ARG A N 1
ATOM 1404 C CA . ARG A 1 184 ? 0.726 -23.777 19.362 1.00 84.25 184 ARG A CA 1
ATOM 1405 C C . ARG A 1 184 ? 0.592 -23.171 20.765 1.00 84.25 184 ARG A C 1
ATOM 1407 O O . ARG A 1 184 ? 0.484 -23.926 21.724 1.00 84.25 184 ARG A O 1
ATOM 1414 N N . GLY A 1 185 ? 0.664 -21.844 20.909 1.00 78.88 185 GLY A N 1
ATOM 1415 C CA . GLY A 1 185 ? 0.627 -21.163 22.209 1.00 78.88 185 GLY A CA 1
ATOM 1416 C C . GLY A 1 185 ? 1.868 -21.402 23.078 1.00 78.88 185 GLY A C 1
ATOM 1417 O O . GLY A 1 185 ? 1.856 -21.120 24.269 1.00 78.88 185 GLY A O 1
ATOM 1418 N N . GLN A 1 186 ? 2.954 -21.927 22.505 1.00 79.75 186 GLN A N 1
ATOM 1419 C CA . GLN A 1 186 ? 4.177 -22.299 23.231 1.00 79.75 186 GLN A CA 1
ATOM 1420 C C . GLN A 1 186 ? 5.253 -21.204 23.177 1.00 79.75 186 GLN A C 1
ATOM 1422 O O . GLN A 1 186 ? 6.437 -21.472 23.393 1.00 79.75 186 GLN A O 1
ATOM 1427 N N . PHE A 1 187 ? 4.871 -19.969 22.848 1.00 74.56 187 PHE A N 1
ATOM 1428 C CA . PHE A 1 187 ? 5.816 -18.873 22.676 1.00 74.56 187 PHE A CA 1
ATOM 1429 C C . PHE A 1 187 ? 6.211 -18.282 24.030 1.00 74.56 187 PHE A C 1
ATOM 1431 O O . PHE A 1 187 ? 5.390 -17.711 24.736 1.00 74.56 187 PHE A O 1
ATOM 1438 N N . ARG A 1 188 ? 7.481 -18.448 24.409 1.00 67.00 188 ARG A N 1
ATOM 1439 C CA . ARG A 1 188 ? 7.993 -18.100 25.749 1.00 67.00 188 ARG A CA 1
ATOM 1440 C C . ARG A 1 188 ? 8.558 -16.682 25.871 1.00 67.00 188 ARG A C 1
ATOM 1442 O O . ARG A 1 188 ? 9.115 -16.338 26.906 1.00 67.00 188 ARG A O 1
ATOM 1449 N N . THR A 1 189 ? 8.483 -15.877 24.818 1.00 66.62 189 THR A N 1
ATOM 1450 C CA . THR A 1 189 ? 9.056 -14.522 24.807 1.00 66.62 189 THR A CA 1
ATOM 1451 C C . THR A 1 189 ? 7.972 -13.476 25.029 1.00 66.62 189 THR A C 1
ATOM 1453 O O . THR A 1 189 ? 6.867 -13.670 24.534 1.00 66.62 189 THR A O 1
ATOM 1456 N N . SER A 1 190 ? 8.307 -12.335 25.642 1.00 74.44 190 SER A N 1
ATOM 1457 C CA . SER A 1 190 ? 7.443 -11.149 25.835 1.00 74.44 190 SER A CA 1
ATOM 1458 C C . SER A 1 190 ? 7.033 -10.428 24.534 1.00 74.44 190 SER A C 1
ATOM 1460 O O . SER A 1 190 ? 6.858 -9.214 24.516 1.00 74.44 190 SER A O 1
ATOM 1462 N N . LYS A 1 191 ? 6.950 -11.152 23.417 1.00 73.31 191 LYS A N 1
ATOM 1463 C CA . LYS A 1 191 ? 6.626 -10.627 22.092 1.00 73.31 191 LYS A CA 1
ATOM 1464 C C . LYS A 1 191 ? 5.148 -10.852 21.810 1.00 73.31 191 LYS A C 1
ATOM 1466 O O . LYS A 1 191 ? 4.649 -11.960 21.999 1.00 73.31 191 LYS A O 1
ATOM 1471 N N . VAL A 1 192 ? 4.487 -9.823 21.297 1.00 77.12 192 VAL A N 1
ATOM 1472 C CA . VAL A 1 192 ? 3.125 -9.930 20.773 1.00 77.12 192 VAL A CA 1
ATOM 1473 C C . VAL A 1 192 ? 3.206 -10.542 19.377 1.00 77.12 192 VAL A C 1
ATOM 1475 O O . VAL A 1 192 ? 3.913 -10.029 18.510 1.00 77.12 192 VAL A O 1
ATOM 1478 N N . VAL A 1 193 ? 2.534 -11.674 19.174 1.00 80.00 193 VAL A N 1
ATOM 1479 C CA . VAL A 1 193 ? 2.442 -12.318 17.861 1.00 80.00 193 VAL A CA 1
ATOM 1480 C C . VAL A 1 193 ? 1.125 -11.900 17.240 1.00 80.00 193 VAL A C 1
ATOM 1482 O O . VAL A 1 193 ? 0.080 -12.378 17.661 1.00 80.00 193 VAL A O 1
ATOM 1485 N N . LEU A 1 194 ? 1.206 -11.015 16.253 1.00 79.00 194 LEU A N 1
ATOM 1486 C CA . LEU A 1 194 ? 0.047 -10.556 15.502 1.00 79.00 194 LEU A CA 1
ATOM 1487 C C . LEU A 1 194 ? -0.201 -11.483 14.320 1.00 79.00 194 LEU A C 1
ATOM 1489 O O . LEU A 1 194 ? 0.725 -11.845 13.581 1.00 79.00 194 LEU A O 1
ATOM 1493 N N . THR A 1 195 ? -1.457 -11.871 14.149 1.00 78.31 195 THR A N 1
ATOM 1494 C CA . THR A 1 195 ? -1.904 -12.622 12.979 1.00 78.31 195 THR A CA 1
ATOM 1495 C C . THR A 1 195 ? -2.602 -11.699 11.987 1.00 78.31 195 THR A C 1
ATOM 1497 O O . THR A 1 195 ? -3.228 -10.711 12.360 1.00 78.31 195 THR A O 1
ATOM 1500 N N . ALA A 1 196 ? -2.512 -12.021 10.693 1.00 73.31 196 ALA A N 1
ATOM 1501 C CA . ALA A 1 196 ? -3.178 -11.234 9.653 1.00 73.31 196 ALA A CA 1
ATOM 1502 C C . ALA A 1 196 ? -4.712 -11.234 9.808 1.00 73.31 196 ALA A C 1
ATOM 1504 O O . ALA A 1 196 ? -5.375 -10.308 9.347 1.00 73.31 196 ALA A O 1
ATOM 1505 N N . ASP A 1 197 ? -5.260 -12.246 10.484 1.00 75.81 197 ASP A N 1
ATOM 1506 C CA . ASP A 1 197 ? -6.690 -12.384 10.758 1.00 75.81 197 ASP A CA 1
ATOM 1507 C C . ASP A 1 197 ? -7.198 -11.301 11.730 1.00 75.81 197 ASP A C 1
ATOM 1509 O O . ASP A 1 197 ? -8.357 -10.894 11.657 1.00 75.81 197 ASP A O 1
ATOM 1513 N N . GLU A 1 198 ? -6.319 -10.760 12.582 1.00 77.75 198 GLU A N 1
ATOM 1514 C CA . GLU A 1 198 ? -6.642 -9.684 13.530 1.00 77.75 198 GLU A CA 1
ATOM 1515 C C . GLU A 1 198 ? -6.842 -8.325 12.845 1.00 77.75 198 GLU A C 1
ATOM 1517 O O . GLU A 1 198 ? -7.426 -7.421 13.441 1.00 77.75 198 GLU A O 1
ATOM 1522 N N . MET A 1 199 ? -6.378 -8.156 11.601 1.00 78.69 199 MET A N 1
ATOM 1523 C CA . MET A 1 199 ? -6.489 -6.905 10.837 1.00 78.69 199 MET A CA 1
ATOM 1524 C C . MET A 1 199 ? -7.924 -6.634 10.343 1.00 78.69 199 MET A C 1
ATOM 1526 O O . MET A 1 199 ? -8.261 -5.520 9.942 1.00 78.69 199 MET A O 1
ATOM 1530 N N . GLY A 1 200 ? -8.782 -7.655 10.356 1.00 84.06 200 GLY A N 1
ATOM 1531 C CA . GLY A 1 200 ? -10.118 -7.595 9.779 1.00 84.06 200 GLY A CA 1
ATOM 1532 C C . GLY A 1 200 ? -10.133 -7.906 8.279 1.00 84.06 200 GLY A C 1
ATOM 1533 O O . GLY A 1 200 ? -9.215 -7.596 7.516 1.00 84.06 200 GLY A O 1
ATOM 1534 N N . VAL A 1 201 ? -11.225 -8.537 7.843 1.00 86.69 201 VAL A N 1
ATOM 1535 C CA . VAL A 1 201 ? -11.353 -9.109 6.492 1.00 86.69 201 VAL A CA 1
ATOM 1536 C C . VAL A 1 201 ? -11.272 -8.040 5.398 1.00 86.69 201 VAL A C 1
ATOM 1538 O O . VAL A 1 201 ? -10.684 -8.287 4.346 1.00 86.69 201 VAL A O 1
ATOM 1541 N N . SER A 1 202 ? -11.838 -6.853 5.633 1.00 88.56 202 SER A N 1
ATOM 1542 C CA . SER A 1 202 ? -11.856 -5.759 4.652 1.00 88.56 202 SER A CA 1
ATOM 1543 C C . SER A 1 202 ? -10.457 -5.209 4.373 1.00 88.56 202 SER A C 1
ATOM 1545 O O . SER A 1 202 ? -10.075 -5.080 3.210 1.00 88.56 202 SER A O 1
ATOM 1547 N N . ALA A 1 203 ? -9.671 -4.961 5.424 1.00 90.00 203 ALA A N 1
ATOM 1548 C CA . ALA A 1 203 ? -8.298 -4.482 5.299 1.00 90.00 203 ALA A CA 1
ATOM 1549 C C . ALA A 1 203 ? -7.410 -5.522 4.609 1.00 90.00 203 ALA A C 1
ATOM 1551 O O . ALA A 1 203 ? -6.751 -5.214 3.616 1.00 90.00 203 ALA A O 1
ATOM 1552 N N . LEU A 1 204 ? -7.470 -6.781 5.060 1.00 90.81 204 LEU A N 1
ATOM 1553 C CA . LEU A 1 204 ? -6.699 -7.869 4.461 1.00 90.81 204 LEU A CA 1
ATOM 1554 C C . LEU A 1 204 ? -7.015 -8.041 2.968 1.00 90.81 204 LEU A C 1
ATOM 1556 O O . LEU A 1 204 ? -6.106 -8.211 2.153 1.00 90.81 204 LEU A O 1
ATOM 1560 N N . ARG A 1 205 ? -8.297 -7.959 2.598 1.00 92.06 205 ARG A N 1
ATOM 1561 C CA . ARG A 1 205 ? -8.742 -8.064 1.206 1.00 92.06 205 ARG A CA 1
ATOM 1562 C C . ARG A 1 205 ? -8.182 -6.940 0.344 1.00 92.06 205 ARG A C 1
ATOM 1564 O O . ARG A 1 205 ? -7.698 -7.222 -0.752 1.00 92.06 205 ARG A O 1
ATOM 1571 N N . GLU A 1 206 ? -8.236 -5.688 0.798 1.00 92.06 206 GLU A N 1
ATOM 1572 C CA . GLU A 1 206 ? -7.705 -4.586 -0.010 1.00 92.06 206 GLU A CA 1
ATOM 1573 C C . GLU A 1 206 ? -6.177 -4.656 -0.122 1.00 92.06 206 GLU A C 1
ATOM 1575 O O . GLU A 1 206 ? -5.648 -4.424 -1.207 1.00 92.06 206 GLU A O 1
ATOM 1580 N N . LEU A 1 207 ? -5.462 -5.089 0.923 1.00 90.69 207 LEU A N 1
ATOM 1581 C CA . LEU A 1 207 ? -4.017 -5.328 0.832 1.00 90.69 207 LEU A CA 1
ATOM 1582 C C . LEU A 1 207 ? -3.671 -6.420 -0.187 1.00 90.69 207 LEU A C 1
ATOM 1584 O O . LEU A 1 207 ? -2.792 -6.235 -1.031 1.00 90.69 207 LEU A O 1
ATOM 1588 N N . GLN A 1 208 ? -4.383 -7.548 -0.161 1.00 91.25 208 GLN A N 1
ATOM 1589 C CA . GLN A 1 208 ? -4.209 -8.616 -1.150 1.00 91.25 208 GLN A CA 1
ATOM 1590 C C . GLN A 1 208 ? -4.505 -8.122 -2.568 1.00 91.25 208 GLN A C 1
ATOM 1592 O O . GLN A 1 208 ? -3.768 -8.434 -3.508 1.00 91.25 208 GLN A O 1
ATOM 1597 N N . ARG A 1 209 ? -5.556 -7.314 -2.728 1.00 91.50 209 ARG A N 1
ATOM 1598 C CA . ARG A 1 209 ? -5.927 -6.708 -4.007 1.00 91.50 209 ARG A CA 1
ATOM 1599 C C . ARG A 1 209 ? -4.859 -5.735 -4.501 1.00 91.50 209 ARG A C 1
ATOM 1601 O O . ARG A 1 209 ? -4.505 -5.780 -5.678 1.00 91.50 209 ARG A O 1
ATOM 1608 N N . HIS A 1 210 ? -4.332 -4.882 -3.627 1.00 89.88 210 HIS A N 1
ATOM 1609 C CA . HIS A 1 210 ? -3.249 -3.951 -3.934 1.00 89.88 210 HIS A CA 1
ATOM 1610 C C . HIS A 1 210 ? -1.990 -4.695 -4.396 1.00 89.88 210 HIS A C 1
ATOM 1612 O O . HIS A 1 210 ? -1.491 -4.426 -5.489 1.00 89.88 210 HIS A O 1
ATOM 1618 N N . ASN A 1 211 ? -1.555 -5.709 -3.644 1.00 89.88 211 ASN A N 1
ATOM 1619 C CA . ASN A 1 211 ? -0.402 -6.536 -4.006 1.00 89.88 211 ASN A CA 1
ATOM 1620 C C . ASN A 1 211 ? -0.611 -7.260 -5.341 1.00 89.88 211 ASN A C 1
ATOM 1622 O O . ASN A 1 211 ? 0.273 -7.258 -6.196 1.00 89.88 211 ASN A O 1
ATOM 1626 N N . SER A 1 212 ? -1.801 -7.823 -5.563 1.00 90.25 212 SER A N 1
ATOM 1627 C CA . SER A 1 212 ? -2.131 -8.509 -6.818 1.00 90.25 212 SER A CA 1
ATOM 1628 C C . SER A 1 212 ? -2.089 -7.555 -8.014 1.00 90.25 212 SER A C 1
ATOM 1630 O O . SER A 1 212 ? -1.565 -7.909 -9.067 1.00 90.25 212 SER A O 1
ATOM 1632 N N . ARG A 1 213 ? -2.585 -6.319 -7.855 1.00 89.06 213 ARG A N 1
ATOM 1633 C CA . ARG A 1 213 ? -2.488 -5.275 -8.889 1.00 89.06 213 ARG A CA 1
ATOM 1634 C C . ARG A 1 213 ? -1.038 -4.884 -9.168 1.00 89.06 213 ARG A C 1
ATOM 1636 O O . ARG A 1 213 ? -0.691 -4.716 -10.334 1.00 89.06 213 ARG A O 1
ATOM 1643 N N . ALA A 1 214 ? -0.211 -4.744 -8.132 1.00 87.56 214 ALA A N 1
ATOM 1644 C CA . ALA A 1 214 ? 1.204 -4.406 -8.274 1.00 87.56 214 ALA A CA 1
ATOM 1645 C C . ALA A 1 214 ? 1.957 -5.484 -9.069 1.00 87.56 214 ALA A C 1
ATOM 1647 O O . ALA A 1 214 ? 2.622 -5.169 -10.056 1.00 87.56 214 ALA A O 1
ATOM 1648 N N . VAL A 1 215 ? 1.771 -6.756 -8.696 1.00 88.75 215 VAL A N 1
ATOM 1649 C CA . VAL A 1 215 ? 2.354 -7.906 -9.404 1.00 88.75 215 VAL A CA 1
ATOM 1650 C C . VAL A 1 215 ? 1.851 -7.960 -10.843 1.00 88.75 215 VAL A C 1
ATOM 1652 O O . VAL A 1 215 ? 2.661 -8.016 -11.760 1.00 88.75 215 VAL A O 1
ATOM 1655 N N . ALA A 1 216 ? 0.538 -7.861 -11.067 1.00 87.69 216 ALA A N 1
ATOM 1656 C CA . ALA A 1 216 ? -0.033 -7.900 -12.412 1.00 87.69 216 ALA A CA 1
ATOM 1657 C C . ALA A 1 216 ? 0.497 -6.768 -13.307 1.00 87.69 216 ALA A C 1
ATOM 1659 O O . ALA A 1 216 ? 0.782 -6.990 -14.485 1.00 87.69 216 ALA A O 1
ATOM 1660 N N . LEU A 1 217 ? 0.651 -5.557 -12.762 1.00 87.25 217 LEU A N 1
ATOM 1661 C CA . LEU A 1 217 ? 1.217 -4.432 -13.499 1.00 87.25 217 LEU A CA 1
ATOM 1662 C C . LEU A 1 217 ? 2.682 -4.686 -13.859 1.00 87.25 217 LEU A C 1
ATOM 1664 O O . LEU A 1 217 ? 3.059 -4.485 -15.011 1.00 87.25 217 LEU A O 1
ATOM 1668 N N . PHE A 1 218 ? 3.484 -5.153 -12.900 1.00 86.00 218 PHE A N 1
ATOM 1669 C CA . PHE A 1 218 ? 4.891 -5.462 -13.136 1.00 86.00 218 PHE A CA 1
ATOM 1670 C C . PHE A 1 218 ? 5.053 -6.576 -14.171 1.00 86.00 218 PHE A C 1
ATOM 1672 O O . PHE A 1 218 ? 5.809 -6.418 -15.125 1.00 86.00 218 PHE A O 1
ATOM 1679 N N . SER A 1 219 ? 4.276 -7.657 -14.054 1.00 86.69 219 SER A N 1
ATOM 1680 C CA . SER A 1 219 ? 4.264 -8.757 -15.019 1.00 86.69 219 SER A CA 1
ATOM 1681 C C . SER A 1 219 ? 3.913 -8.271 -16.422 1.00 86.69 219 SER A C 1
ATOM 1683 O O . SER A 1 219 ? 4.654 -8.558 -17.355 1.00 86.69 219 SER A O 1
ATOM 1685 N N . ARG A 1 220 ? 2.839 -7.484 -16.585 1.00 85.12 220 ARG A N 1
ATOM 1686 C CA . ARG A 1 220 ? 2.455 -6.906 -17.888 1.00 85.12 220 ARG A CA 1
ATOM 1687 C C . ARG A 1 220 ? 3.547 -6.004 -18.459 1.00 85.12 220 ARG A C 1
ATOM 1689 O O . ARG A 1 220 ? 3.790 -6.026 -19.662 1.00 85.12 220 ARG A O 1
ATOM 1696 N N . TYR A 1 221 ? 4.200 -5.224 -17.604 1.00 84.94 221 TYR A N 1
ATOM 1697 C CA . TYR A 1 221 ? 5.263 -4.316 -18.009 1.00 84.94 221 TYR A CA 1
ATOM 1698 C C . TYR A 1 221 ? 6.522 -5.066 -18.473 1.00 84.94 221 TYR A C 1
ATOM 1700 O O . TYR A 1 221 ? 7.043 -4.768 -19.547 1.00 84.94 221 TYR A O 1
ATOM 1708 N N . LEU A 1 222 ? 6.957 -6.094 -17.733 1.00 84.31 222 LEU A N 1
ATOM 1709 C CA . LEU A 1 222 ? 8.039 -6.991 -18.153 1.00 84.31 222 LEU A CA 1
ATOM 1710 C C . LEU A 1 222 ? 7.713 -7.686 -19.473 1.00 84.31 222 LEU A C 1
ATOM 1712 O O . LEU A 1 222 ? 8.567 -7.792 -20.347 1.00 84.31 222 LEU A O 1
ATOM 1716 N N . LEU A 1 223 ? 6.469 -8.124 -19.636 1.00 83.69 223 LEU A N 1
ATOM 1717 C CA . LEU A 1 223 ? 6.014 -8.796 -20.844 1.00 83.69 223 LEU A CA 1
ATOM 1718 C C . LEU A 1 223 ? 6.092 -7.872 -22.060 1.00 83.69 223 LEU A C 1
ATOM 1720 O O . LEU A 1 223 ? 6.672 -8.237 -23.077 1.00 83.69 223 LEU A O 1
ATOM 1724 N N . ALA A 1 224 ? 5.581 -6.646 -21.931 1.00 83.88 224 ALA A N 1
ATOM 1725 C CA . ALA A 1 224 ? 5.685 -5.627 -22.969 1.00 83.88 224 ALA A CA 1
ATOM 1726 C C . ALA A 1 224 ? 7.149 -5.296 -23.305 1.00 83.88 224 ALA A C 1
ATOM 1728 O O . ALA A 1 224 ? 7.493 -5.157 -24.477 1.00 83.88 224 ALA A O 1
ATOM 1729 N N . TYR A 1 225 ? 8.018 -5.225 -22.292 1.00 82.38 225 TYR A N 1
ATOM 1730 C CA . TYR A 1 225 ? 9.448 -5.010 -22.489 1.00 82.38 225 TYR A CA 1
ATOM 1731 C C . TYR A 1 225 ? 10.102 -6.157 -23.269 1.00 82.38 225 TYR A C 1
ATOM 1733 O O . TYR A 1 225 ? 10.759 -5.901 -24.277 1.00 82.38 225 TYR A O 1
ATOM 1741 N N . VAL A 1 226 ? 9.870 -7.412 -22.866 1.00 84.44 226 VAL A N 1
ATOM 1742 C CA . VAL A 1 226 ? 10.388 -8.595 -23.570 1.00 84.44 226 VAL A CA 1
ATOM 1743 C C . VAL A 1 226 ? 9.908 -8.610 -25.016 1.00 84.44 226 VAL A C 1
ATOM 1745 O O . VAL A 1 226 ? 10.707 -8.865 -25.908 1.00 84.44 226 VAL A O 1
ATOM 1748 N N . LEU A 1 227 ? 8.639 -8.294 -25.285 1.00 80.69 227 LEU A N 1
ATOM 1749 C CA . LEU A 1 227 ? 8.104 -8.256 -26.650 1.00 80.69 227 LEU A CA 1
ATOM 1750 C C . LEU A 1 227 ? 8.725 -7.164 -27.522 1.00 80.69 227 LEU A C 1
ATOM 1752 O O . LEU A 1 227 ? 8.951 -7.401 -28.705 1.00 80.69 227 LEU A O 1
ATOM 1756 N N . ALA A 1 228 ? 9.011 -5.994 -26.952 1.00 79.81 228 ALA A N 1
ATOM 1757 C CA . ALA A 1 228 ? 9.678 -4.918 -27.676 1.00 79.81 228 ALA A CA 1
ATOM 1758 C C . ALA A 1 228 ? 11.134 -5.276 -28.035 1.00 79.81 228 ALA A C 1
ATOM 1760 O O . ALA A 1 228 ? 11.559 -5.019 -29.154 1.00 79.81 228 ALA A O 1
ATOM 1761 N N . HIS A 1 229 ? 11.866 -5.940 -27.133 1.00 74.25 229 HIS A N 1
ATOM 1762 C CA . HIS A 1 229 ? 13.300 -6.228 -27.314 1.00 74.25 229 HIS A CA 1
ATOM 1763 C C . HIS A 1 229 ? 13.572 -7.600 -27.950 1.00 74.25 229 HIS A C 1
ATOM 1765 O O . HIS A 1 229 ? 14.642 -7.841 -28.497 1.00 74.25 229 HIS A O 1
ATOM 1771 N N . SER A 1 230 ? 12.591 -8.505 -27.955 1.00 66.38 230 SER A N 1
ATOM 1772 C CA . SER A 1 230 ? 12.653 -9.737 -28.755 1.00 66.38 230 SER A CA 1
ATOM 1773 C C . SER A 1 230 ? 12.434 -9.489 -30.249 1.00 66.38 230 SER A C 1
ATOM 1775 O O . SER A 1 230 ? 12.830 -10.327 -31.052 1.00 66.38 230 SER A O 1
ATOM 1777 N N . GLY A 1 231 ? 11.858 -8.339 -30.625 1.00 56.38 231 GLY A N 1
ATOM 1778 C CA . GLY A 1 231 ? 11.836 -7.852 -32.006 1.00 56.38 231 GLY A CA 1
ATOM 1779 C C . GLY A 1 231 ? 13.184 -7.295 -32.478 1.00 56.38 231 GLY A C 1
ATOM 1780 O O . GLY A 1 231 ? 13.511 -7.434 -33.649 1.00 56.38 231 GLY A O 1
ATOM 1781 N N . GLU A 1 232 ? 13.996 -6.730 -31.579 1.00 49.72 232 GLU A N 1
ATOM 1782 C CA . GLU A 1 232 ? 15.364 -6.272 -31.887 1.00 49.72 232 GLU A CA 1
ATOM 1783 C C . GLU A 1 232 ? 16.379 -7.428 -31.938 1.00 49.72 232 GLU A C 1
ATOM 1785 O O . GLU A 1 232 ? 17.368 -7.348 -32.658 1.00 49.72 232 GLU A O 1
ATOM 1790 N N . ALA A 1 233 ? 16.107 -8.541 -31.246 1.00 43.03 233 ALA A N 1
ATOM 1791 C CA . ALA A 1 233 ? 16.890 -9.780 -31.331 1.00 43.03 233 ALA A CA 1
ATOM 1792 C C . ALA A 1 233 ? 16.468 -10.708 -32.497 1.00 43.03 233 ALA A C 1
ATOM 1794 O O . ALA A 1 233 ? 16.933 -11.847 -32.593 1.00 43.03 233 ALA A O 1
ATOM 1795 N N . ALA A 1 234 ? 15.564 -10.258 -33.374 1.00 44.78 234 ALA A N 1
ATOM 1796 C CA . ALA A 1 234 ? 14.976 -11.068 -34.435 1.00 44.78 234 ALA A CA 1
ATOM 1797 C C . ALA A 1 234 ? 15.847 -11.123 -35.706 1.00 44.78 234 ALA A C 1
ATOM 1799 O O . ALA A 1 234 ? 15.445 -10.667 -36.770 1.00 44.78 234 ALA A O 1
ATOM 1800 N N . GLU A 1 235 ? 17.002 -11.784 -35.605 1.00 46.19 235 GLU A N 1
ATOM 1801 C CA . GLU A 1 235 ? 17.398 -12.759 -36.639 1.00 46.19 235 GLU A CA 1
ATOM 1802 C C . GLU A 1 235 ? 16.960 -14.194 -36.268 1.00 46.19 235 GLU A C 1
ATOM 1804 O O . GLU A 1 235 ? 17.116 -15.128 -37.050 1.00 46.19 235 GLU A O 1
ATOM 1809 N N . GLY A 1 236 ? 16.305 -14.389 -35.120 1.00 48.53 236 GLY A N 1
ATOM 1810 C CA . GLY A 1 236 ? 15.601 -15.629 -34.802 1.00 48.53 236 GLY A CA 1
ATOM 1811 C C . GLY A 1 236 ? 14.502 -15.380 -33.778 1.00 48.53 236 GLY A C 1
ATOM 1812 O O . GLY A 1 236 ? 14.769 -14.873 -32.693 1.00 48.53 236 GLY A O 1
ATOM 1813 N N . GLU A 1 237 ? 13.254 -15.716 -34.110 1.00 47.44 237 GLU A N 1
ATOM 1814 C CA . GLU A 1 237 ? 12.137 -15.643 -33.164 1.00 47.44 237 GLU A CA 1
ATOM 1815 C C . GLU A 1 237 ? 12.410 -16.544 -31.951 1.00 47.44 237 GLU A C 1
ATOM 1817 O O . GLU A 1 237 ? 12.198 -17.756 -31.987 1.00 47.44 237 GLU A O 1
ATOM 1822 N N . SER A 1 238 ? 12.872 -15.940 -30.857 1.00 57.75 238 SER A N 1
ATOM 1823 C CA . SER A 1 238 ? 13.027 -16.612 -29.572 1.00 57.75 238 SER A CA 1
ATOM 1824 C C . SER A 1 238 ? 11.665 -17.098 -29.064 1.00 57.75 238 SER A C 1
ATOM 1826 O O . SER A 1 238 ? 10.707 -16.330 -28.947 1.00 57.75 238 SER A O 1
ATOM 1828 N N . GLU A 1 239 ? 11.592 -18.382 -28.714 1.00 54.84 239 GLU A N 1
ATOM 1829 C CA . GLU A 1 239 ? 10.444 -19.081 -28.115 1.00 54.84 239 GLU A CA 1
ATOM 1830 C C . GLU A 1 239 ? 9.839 -18.326 -26.909 1.00 54.84 239 GLU A C 1
ATOM 1832 O O . GLU A 1 239 ? 8.627 -18.358 -26.674 1.00 54.84 239 GLU A O 1
ATOM 1837 N N . GLY A 1 240 ? 10.660 -17.536 -26.204 1.00 57.19 240 GLY A N 1
ATOM 1838 C CA . GLY A 1 240 ? 10.232 -16.661 -25.112 1.00 57.19 240 GLY A CA 1
ATOM 1839 C C . GLY A 1 240 ? 9.266 -15.548 -25.537 1.00 57.19 240 GLY A C 1
ATOM 1840 O O . GLY A 1 240 ? 8.347 -15.222 -24.787 1.00 57.19 240 GLY A O 1
ATOM 1841 N N . ALA A 1 241 ? 9.401 -15.005 -26.750 1.00 54.22 241 ALA A N 1
ATOM 1842 C CA . ALA A 1 241 ? 8.516 -13.960 -27.270 1.00 54.22 241 ALA A CA 1
ATOM 1843 C C . ALA A 1 241 ? 7.117 -14.499 -27.608 1.00 54.22 241 ALA A C 1
ATOM 1845 O O . ALA A 1 241 ? 6.107 -13.836 -27.361 1.00 54.22 241 ALA A O 1
ATOM 1846 N N . ARG A 1 242 ? 7.037 -15.733 -28.126 1.00 57.59 242 ARG A N 1
ATOM 1847 C CA . ARG A 1 242 ? 5.757 -16.402 -28.415 1.00 57.59 242 ARG A CA 1
ATOM 1848 C C . ARG A 1 242 ? 5.006 -16.743 -27.128 1.00 57.59 242 ARG A C 1
ATOM 1850 O O . ARG A 1 242 ? 3.826 -16.410 -27.012 1.00 57.59 242 ARG A O 1
ATOM 1857 N N . ASN A 1 243 ? 5.701 -17.300 -26.135 1.00 60.03 243 ASN A N 1
ATOM 1858 C CA . ASN A 1 243 ? 5.124 -17.579 -24.815 1.00 60.03 243 ASN A CA 1
ATOM 1859 C C . ASN A 1 243 ? 4.669 -16.293 -24.110 1.00 60.03 243 ASN A C 1
ATOM 1861 O O . ASN A 1 243 ? 3.603 -16.259 -23.494 1.00 60.03 243 ASN A O 1
ATOM 1865 N N . ALA A 1 244 ? 5.420 -15.203 -24.274 1.00 57.12 244 ALA A N 1
ATOM 1866 C CA . ALA A 1 244 ? 5.054 -13.904 -23.734 1.00 57.12 244 ALA A CA 1
ATOM 1867 C C . ALA A 1 244 ? 3.749 -13.340 -24.329 1.00 57.12 244 ALA A C 1
ATOM 1869 O O . ALA A 1 244 ? 2.891 -12.849 -23.591 1.00 57.12 244 ALA A O 1
ATOM 1870 N N . ARG A 1 245 ? 3.557 -13.443 -25.654 1.00 60.84 245 ARG A N 1
ATOM 1871 C CA . ARG A 1 245 ? 2.307 -13.014 -26.314 1.00 60.84 245 ARG A CA 1
ATOM 1872 C C . ARG A 1 245 ? 1.106 -13.852 -25.876 1.00 60.84 245 ARG A C 1
ATOM 1874 O O . ARG A 1 245 ? 0.039 -13.290 -25.642 1.00 60.84 245 ARG A O 1
ATOM 1881 N N . ALA A 1 246 ? 1.283 -15.164 -25.719 1.00 61.94 246 ALA A N 1
ATOM 1882 C CA . ALA A 1 246 ? 0.222 -16.055 -25.249 1.00 61.94 246 ALA A CA 1
ATOM 1883 C C . ALA A 1 246 ? -0.234 -15.715 -23.816 1.00 61.94 246 ALA A C 1
ATOM 1885 O O . ALA A 1 246 ? -1.431 -15.706 -23.537 1.00 61.94 246 ALA A O 1
ATOM 1886 N N . LEU A 1 247 ? 0.701 -15.356 -22.928 1.00 59.09 247 LEU A N 1
ATOM 1887 C CA . LEU A 1 247 ? 0.389 -14.951 -21.554 1.00 59.09 247 LEU A CA 1
ATOM 1888 C C . LEU A 1 247 ? -0.322 -13.589 -21.467 1.00 59.09 247 LEU A 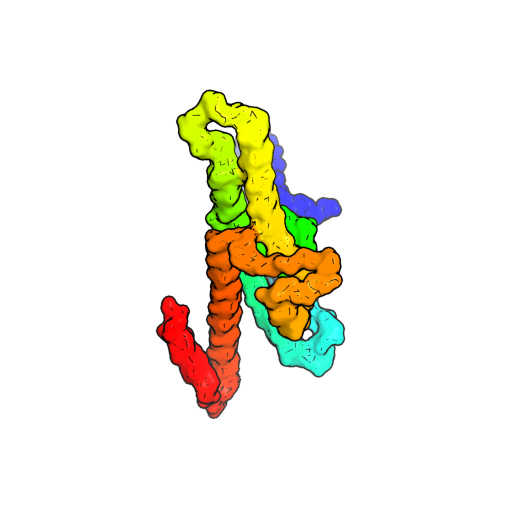C 1
ATOM 1890 O O . LEU A 1 247 ? -1.171 -13.411 -20.595 1.00 59.09 247 LEU A O 1
ATOM 1894 N N . LEU A 1 248 ? -0.042 -12.638 -22.372 1.00 57.72 248 LEU A N 1
ATOM 1895 C CA . LEU A 1 248 ? -0.804 -11.378 -22.436 1.00 57.72 248 LEU A CA 1
ATOM 1896 C C . LEU A 1 248 ? -2.272 -11.625 -22.779 1.00 57.72 248 LEU A C 1
ATOM 1898 O O . LEU A 1 248 ? -3.139 -11.031 -22.146 1.00 57.72 248 LEU A O 1
ATOM 1902 N N . ALA A 1 249 ? -2.540 -12.505 -23.744 1.00 59.00 249 ALA A N 1
ATOM 1903 C CA . ALA A 1 249 ? -3.897 -12.804 -24.196 1.00 59.00 249 ALA A CA 1
ATOM 1904 C C . ALA A 1 249 ? -4.745 -13.534 -23.136 1.00 59.00 249 ALA A C 1
ATOM 1906 O O . ALA A 1 249 ? -5.967 -13.455 -23.167 1.00 59.00 249 ALA A O 1
ATOM 1907 N N . GLN A 1 250 ? -4.114 -14.229 -22.184 1.00 54.59 250 GLN A N 1
ATOM 1908 C CA . GLN A 1 250 ? -4.804 -14.898 -21.071 1.00 54.59 250 GLN A CA 1
ATOM 1909 C C . GLN A 1 250 ? -5.101 -13.966 -19.885 1.00 54.59 250 GLN A C 1
ATOM 1911 O O . GLN A 1 250 ? -5.915 -14.303 -19.027 1.00 54.59 250 GLN A O 1
ATOM 1916 N N . HIS A 1 251 ? -4.436 -12.809 -19.815 1.00 47.62 251 HIS A N 1
ATOM 1917 C CA . HIS A 1 251 ? -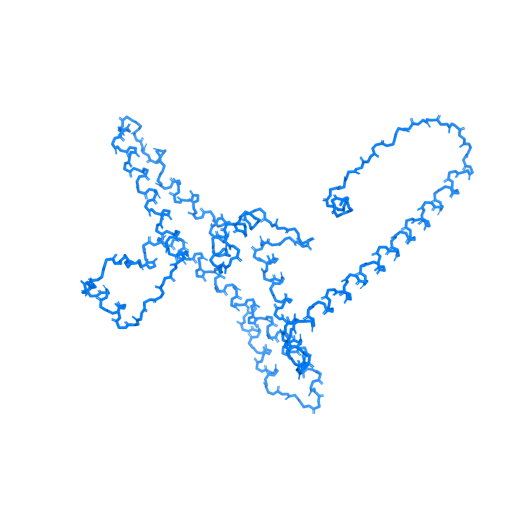4.523 -11.866 -18.697 1.00 47.62 251 HIS A CA 1
ATOM 1918 C C . HIS A 1 251 ? -5.045 -10.472 -19.088 1.00 47.62 251 HIS A C 1
ATOM 1920 O O . HIS A 1 251 ? -4.999 -9.567 -18.246 1.00 47.62 251 HIS A O 1
ATOM 1926 N N . SER A 1 252 ? -5.502 -10.271 -20.328 1.00 38.22 252 SER A N 1
ATOM 1927 C CA . SER A 1 252 ? -6.244 -9.087 -20.801 1.00 38.22 252 SER A CA 1
ATOM 1928 C C . SER A 1 252 ? -7.736 -9.239 -20.543 1.00 38.22 252 SER A C 1
ATOM 1930 O O . SER A 1 252 ? -8.301 -8.308 -19.932 1.00 38.22 252 SER A O 1
#

Organism: NCBI:txid1486930